Protein AF-A0A177A700-F1 (afdb_monomer)

Sequence (234 aa):
MRDLTHIRKQTFKAYAYSTPTPTTLPIWVSTPKPSNFRGVEEGLQHWKNRVPEGFSSPSKESYGNWLTGIEEAIASGQLIELDLQTARRQVEESKKRASRSRARLQFGGEHQAAHAHKLRAQKAERQAQKLAAKEARVARQALNQARNRLLRAGIKARKEERARKKMITRFHKKGSQFLRSSRSQFLTQKPPKLRATSRSGDANNFYNHGQLLPENFIETAKSKGYDHNYFFMH

Mean predicted aligned error: 21.71 Å

Organism: NCBI:txid655981

Secondary structure (DSSP, 8-state):
-----S---S--------------------PPPP-SHHHHHHHHHHHHT---TT--HHHHHHHHHHHHHHHHHHHHHHHHHHHHHHHHHHHHHHHHHHHHHHHHHHTTS---HHHHHHHHHHHHHHHHHHHHHHHHHHHHHHHHHHHHHHHHHHHHHHHHHHHHHHHHHHHHHHHHHHHHHHHHHHSSSPPPPPPP---------------PPPS-SSGGGSSS----------

Solvent-accessible surface area (backbone atoms only — not comparable to full-atom values): 14939 Å² total; per-residue (Å²): 142,84,82,90,80,75,93,79,89,81,80,86,76,83,73,81,72,76,74,77,73,83,77,75,70,76,79,77,75,74,74,74,80,61,89,47,72,67,50,46,50,55,50,48,55,57,50,66,77,55,67,65,85,86,52,52,72,70,55,49,50,54,49,50,55,50,52,53,52,50,53,53,52,48,54,53,51,54,49,52,53,52,50,54,52,50,52,52,50,52,52,53,49,49,53,52,51,52,52,50,50,54,51,56,73,46,72,79,53,82,81,50,64,67,59,57,52,50,54,53,50,56,52,50,52,55,48,52,54,52,51,53,51,51,52,53,49,51,54,51,50,51,50,52,52,50,52,50,50,52,53,53,51,54,52,50,55,52,52,52,51,51,50,52,51,53,51,51,53,50,51,51,55,53,52,52,50,50,54,52,54,53,53,56,62,60,74,74,56,80,81,77,86,84,79,88,76,91,76,90,80,82,84,92,85,82,94,81,80,82,77,75,75,78,90,72,79,73,74,77,67,74,85,72,84,74,81,92,79,89,89,87,87,137

Radius of gyration: 68.14 Å; Cα contacts (8 Å, |Δi|>4): 14; chains: 1; bounding box: 132×63×179 Å

pLDDT: mean 73.57, std 21.33, range [38.0, 98.19]

Structure (mmCIF, N/CA/C/O backbone):
data_AF-A0A177A700-F1
#
_entry.id   AF-A0A177A700-F1
#
loop_
_atom_site.group_PDB
_atom_site.id
_atom_site.type_symbol
_atom_site.label_atom_id
_atom_site.label_alt_id
_atom_site.label_comp_id
_atom_site.label_asym_id
_atom_site.label_entity_id
_atom_site.label_seq_id
_atom_site.pdbx_PDB_ins_code
_atom_site.Cartn_x
_atom_site.Cartn_y
_atom_site.Cartn_z
_atom_site.occupancy
_atom_site.B_iso_or_equiv
_atom_site.auth_seq_id
_atom_site.auth_comp_id
_atom_site.auth_asym_id
_atom_site.auth_atom_id
_atom_site.pdbx_PDB_model_num
ATOM 1 N N . MET A 1 1 ? -10.694 -47.991 95.989 1.00 50.75 1 MET A N 1
ATOM 2 C CA . MET A 1 1 ? -11.845 -48.314 95.121 1.00 50.75 1 MET A CA 1
ATOM 3 C C . MET A 1 1 ? -12.873 -49.098 95.922 1.00 50.75 1 MET A C 1
ATOM 5 O O . MET A 1 1 ? -12.677 -50.293 96.091 1.00 50.75 1 MET A O 1
ATOM 9 N N . ARG A 1 2 ? -13.897 -48.421 96.461 1.00 44.22 2 ARG A N 1
ATOM 10 C CA . ARG A 1 2 ? -15.196 -48.992 96.863 1.00 44.22 2 ARG A CA 1
ATOM 11 C C . ARG A 1 2 ? -16.267 -47.909 96.732 1.00 44.22 2 ARG A C 1
ATOM 13 O O . ARG A 1 2 ? -15.963 -46.727 96.865 1.00 44.22 2 ARG A O 1
ATOM 20 N N . ASP A 1 3 ? -17.454 -48.379 96.386 1.00 44.91 3 ASP A N 1
ATOM 21 C CA . ASP A 1 3 ? -18.485 -47.741 95.578 1.00 44.91 3 ASP A CA 1
ATOM 22 C C . ASP A 1 3 ? -19.241 -46.555 96.187 1.00 44.91 3 ASP A C 1
ATOM 24 O O . ASP A 1 3 ? -19.686 -46.566 97.332 1.00 44.91 3 ASP A O 1
ATOM 28 N N . LEU A 1 4 ? -19.486 -45.573 95.316 1.00 48.84 4 LEU A N 1
ATOM 29 C CA . LEU A 1 4 ? -20.382 -44.423 95.467 1.00 48.84 4 LEU A CA 1
ATOM 30 C C . LEU A 1 4 ? -21.857 -44.830 95.266 1.00 48.84 4 LEU A C 1
ATOM 32 O O . LEU A 1 4 ? -22.546 -44.298 94.397 1.00 48.84 4 LEU A O 1
ATOM 36 N N . THR A 1 5 ? -22.361 -45.797 96.035 1.00 53.06 5 THR A N 1
ATOM 37 C CA . THR A 1 5 ? -23.772 -46.246 95.949 1.00 53.06 5 THR A CA 1
ATOM 38 C C . THR A 1 5 ? -24.630 -45.827 97.140 1.00 53.06 5 THR A C 1
ATOM 40 O O . THR A 1 5 ? -25.741 -46.322 97.315 1.00 53.06 5 THR A O 1
ATOM 43 N N . HIS A 1 6 ? -24.172 -44.856 97.929 1.00 52.31 6 HIS A N 1
ATOM 44 C CA . HIS A 1 6 ? -25.029 -44.123 98.857 1.00 52.31 6 HIS A CA 1
ATOM 45 C C . HIS A 1 6 ? -25.418 -42.776 98.247 1.00 52.31 6 HIS A C 1
ATOM 47 O O . HIS A 1 6 ? -24.573 -42.066 97.715 1.00 52.31 6 HIS A O 1
ATOM 53 N N . ILE A 1 7 ? -26.697 -42.416 98.390 1.00 50.47 7 ILE A N 1
ATOM 54 C CA . ILE A 1 7 ? -27.354 -41.203 97.871 1.00 50.47 7 ILE A CA 1
ATOM 55 C C . ILE A 1 7 ? -27.892 -41.363 96.436 1.00 50.47 7 ILE A C 1
ATOM 57 O O . ILE A 1 7 ? -27.669 -40.554 95.540 1.00 50.47 7 ILE A O 1
ATOM 61 N N . ARG A 1 8 ? -28.722 -42.389 96.221 1.00 52.16 8 ARG A N 1
ATOM 62 C CA . ARG A 1 8 ? -29.790 -42.297 95.218 1.00 52.16 8 ARG A CA 1
ATOM 63 C C . ARG A 1 8 ? -31.126 -42.484 95.922 1.00 52.16 8 ARG A C 1
ATOM 65 O O . ARG A 1 8 ? -31.351 -43.519 96.538 1.00 52.16 8 ARG A O 1
ATOM 72 N N . LYS A 1 9 ? -32.004 -41.498 95.708 1.00 52.50 9 LYS A N 1
ATOM 73 C CA . LYS A 1 9 ? -33.435 -41.418 96.060 1.00 52.50 9 LYS A CA 1
ATOM 74 C C . LYS A 1 9 ? -33.758 -40.646 97.343 1.00 52.50 9 LYS A C 1
ATOM 76 O O . LYS A 1 9 ? -34.358 -41.182 98.265 1.00 52.50 9 LYS A O 1
ATOM 81 N N . GLN A 1 10 ? -33.497 -39.339 97.334 1.00 45.62 10 GLN A N 1
ATOM 82 C CA . GLN A 1 10 ? -34.321 -38.426 98.123 1.00 45.62 10 GLN A CA 1
ATOM 83 C C . GLN A 1 10 ? -34.604 -37.131 97.346 1.00 45.62 10 GLN A C 1
ATOM 85 O O . GLN A 1 10 ? -33.705 -36.384 96.982 1.00 45.62 10 GLN A O 1
ATOM 90 N N . THR A 1 11 ? -35.898 -36.953 97.061 1.00 50.16 11 THR A N 1
ATOM 91 C CA . THR A 1 11 ? -36.619 -35.710 96.738 1.00 50.16 11 THR A CA 1
ATOM 92 C C . THR A 1 11 ? -36.195 -34.902 95.507 1.00 50.16 11 THR A C 1
ATOM 94 O O . THR A 1 11 ? -35.571 -33.854 95.626 1.00 50.16 11 THR A O 1
ATOM 97 N N . PHE A 1 12 ? -36.712 -35.276 94.333 1.00 44.19 12 PHE A N 1
ATOM 98 C CA . PHE A 1 12 ? -37.087 -34.264 93.341 1.00 44.19 12 PHE A CA 1
ATOM 99 C C . PHE A 1 12 ? -38.475 -33.733 93.714 1.00 44.19 12 PHE A C 1
ATOM 101 O O . PHE A 1 12 ? -39.491 -34.366 93.433 1.00 44.19 12 PHE A O 1
ATOM 108 N N . LYS A 1 13 ? -38.517 -32.582 94.396 1.00 49.00 13 LYS A N 1
ATOM 109 C CA . LYS A 1 13 ? -39.725 -31.752 94.436 1.00 49.00 13 LYS A CA 1
ATOM 110 C C . LYS A 1 13 ? -39.963 -31.259 93.011 1.00 49.00 13 LYS A C 1
ATOM 112 O O . LYS A 1 13 ? -39.094 -30.606 92.439 1.00 49.00 13 LYS A O 1
ATOM 117 N N . ALA A 1 14 ? -41.111 -31.603 92.439 1.00 43.72 14 ALA A N 1
ATOM 118 C CA . ALA A 1 14 ? -41.556 -31.041 91.176 1.00 43.72 14 ALA A CA 1
ATOM 119 C C . ALA A 1 14 ? -41.792 -29.539 91.378 1.00 43.72 14 ALA A C 1
ATOM 121 O O . ALA A 1 14 ? -42.820 -29.127 91.910 1.00 43.72 14 ALA A O 1
ATOM 122 N N . TYR A 1 15 ? -40.820 -28.717 90.989 1.00 47.28 15 TYR A N 1
ATOM 123 C CA . TYR A 1 15 ? -41.099 -27.321 90.702 1.00 47.28 15 TYR A CA 1
ATOM 124 C C . TYR A 1 15 ? -41.907 -27.315 89.412 1.00 47.28 15 TYR A C 1
ATOM 126 O O . TYR A 1 15 ? -41.411 -27.699 88.353 1.00 47.28 15 TYR A O 1
ATOM 134 N N . ALA A 1 16 ? -43.180 -26.944 89.528 1.00 46.34 16 ALA A N 1
ATOM 135 C CA . ALA A 1 16 ? -43.986 -26.561 88.389 1.00 46.34 16 ALA A CA 1
ATOM 136 C C . ALA A 1 16 ? -43.274 -25.384 87.714 1.00 46.34 16 ALA A C 1
ATOM 138 O O . ALA A 1 16 ? -43.349 -24.246 88.176 1.00 46.34 16 ALA A O 1
ATOM 139 N N . TYR A 1 17 ? -42.518 -25.671 86.657 1.00 42.00 17 TYR A N 1
ATOM 140 C CA . TYR A 1 17 ? -42.094 -24.642 85.730 1.00 42.00 17 TYR A CA 1
ATOM 141 C C . TYR A 1 17 ? -43.367 -24.132 85.072 1.00 42.00 17 TYR A C 1
ATOM 143 O O . TYR A 1 17 ? -43.984 -24.841 84.276 1.00 42.00 17 TYR A O 1
ATOM 151 N N . SER A 1 18 ? -43.777 -22.919 85.436 1.00 42.75 18 SER A N 1
ATOM 152 C CA . SER A 1 18 ? -44.670 -22.128 84.604 1.00 42.75 18 SER A CA 1
ATOM 153 C C . SER A 1 18 ? -44.078 -22.147 83.201 1.00 42.75 18 SER A C 1
ATOM 155 O O . SER A 1 18 ? -42.986 -21.623 82.977 1.00 42.75 18 SER A O 1
ATOM 157 N N . THR A 1 19 ? -44.759 -22.826 82.283 1.00 52.19 19 THR A N 1
ATOM 158 C CA . THR A 1 19 ? -44.488 -22.769 80.850 1.00 52.19 19 THR A CA 1
ATOM 159 C C . THR A 1 19 ? -44.278 -21.306 80.475 1.00 52.19 19 THR A C 1
ATOM 161 O O . THR A 1 19 ? -45.209 -20.522 80.686 1.00 52.19 19 THR A O 1
ATOM 164 N N . PRO A 1 20 ? -43.100 -20.897 79.965 1.00 45.97 20 PRO A N 1
ATOM 165 C CA . PRO A 1 20 ? -42.990 -19.574 79.392 1.00 45.97 20 PRO A CA 1
ATOM 166 C C . PRO A 1 20 ? -43.979 -19.541 78.234 1.00 45.97 20 PRO A C 1
ATOM 168 O O . PRO A 1 20 ? -43.940 -20.382 77.332 1.00 45.97 20 PRO A O 1
ATOM 171 N N . THR A 1 21 ? -44.916 -18.605 78.313 1.00 52.97 21 THR A N 1
ATOM 172 C CA . THR A 1 21 ? -45.733 -18.170 77.189 1.00 52.97 21 THR A CA 1
ATOM 173 C C . THR A 1 21 ? -44.824 -18.098 75.963 1.00 52.97 21 THR A C 1
ATOM 175 O O . THR A 1 21 ? -43.738 -17.521 76.073 1.00 52.97 21 THR A O 1
ATOM 178 N N . PRO A 1 22 ? -45.187 -18.691 74.814 1.00 45.31 22 PRO A N 1
ATOM 179 C CA . PRO A 1 22 ? -44.396 -18.520 73.610 1.00 45.31 22 PRO A CA 1
ATOM 180 C C . PRO A 1 22 ? -44.393 -17.027 73.284 1.00 45.31 22 PRO A C 1
ATOM 182 O O . PRO A 1 22 ? -45.385 -16.478 72.810 1.00 45.31 22 PRO A O 1
ATOM 185 N N . THR A 1 23 ? -43.290 -16.349 73.602 1.00 43.84 23 THR A N 1
ATOM 186 C CA . THR A 1 23 ? -43.013 -15.005 73.112 1.00 43.84 23 THR A CA 1
ATOM 187 C C . THR A 1 23 ? -42.863 -15.152 71.611 1.00 43.84 23 THR A C 1
ATOM 189 O O . THR A 1 23 ? -41.802 -15.529 71.115 1.00 43.84 23 THR A O 1
ATOM 192 N N . THR A 1 24 ? -43.965 -14.931 70.899 1.00 43.38 24 THR A N 1
ATOM 193 C CA . THR A 1 24 ? -44.003 -14.778 69.452 1.00 43.38 24 THR A CA 1
ATOM 194 C C . THR A 1 24 ? -43.010 -13.682 69.100 1.00 43.38 24 THR A C 1
ATOM 196 O O . THR A 1 24 ? -43.304 -12.495 69.232 1.00 43.38 24 THR A O 1
ATOM 199 N N . LEU A 1 25 ? -41.797 -14.081 68.711 1.00 51.62 25 LEU A N 1
ATOM 200 C CA . LEU A 1 25 ? -40.852 -13.175 68.082 1.00 51.62 25 LEU A CA 1
ATOM 201 C C . LEU A 1 25 ? -41.588 -12.564 66.886 1.00 51.62 25 LEU A C 1
ATOM 203 O O . LEU A 1 25 ? -42.191 -13.323 66.117 1.00 51.62 25 LEU A O 1
ATOM 207 N N . PRO A 1 26 ? -41.606 -11.228 66.732 1.00 45.44 26 PRO A N 1
ATOM 208 C CA . PRO A 1 26 ? -42.211 -10.631 65.558 1.00 45.44 26 PRO A CA 1
ATOM 209 C C . PRO A 1 26 ? -41.547 -11.266 64.340 1.00 45.44 26 PRO A C 1
ATOM 211 O O . PRO A 1 26 ? -40.319 -11.305 64.241 1.00 45.44 26 PRO A O 1
ATOM 214 N N . ILE A 1 27 ? -42.375 -11.830 63.461 1.00 42.59 27 ILE A N 1
ATOM 215 C CA . ILE A 1 27 ? -41.956 -12.360 62.169 1.00 42.59 27 ILE A CA 1
ATOM 216 C C . ILE A 1 27 ? -41.153 -11.242 61.510 1.00 42.59 27 ILE A C 1
ATOM 218 O O . ILE A 1 27 ? -41.706 -10.198 61.164 1.00 42.59 27 ILE A O 1
ATOM 222 N N . TRP A 1 28 ? -39.837 -11.427 61.405 1.00 41.72 28 TRP A N 1
ATOM 223 C CA . TRP A 1 28 ? -38.985 -10.504 60.676 1.00 41.72 28 TRP A CA 1
ATOM 224 C C . TRP A 1 28 ? -39.431 -10.575 59.224 1.00 41.72 28 TRP A C 1
ATOM 226 O O . TRP A 1 28 ? -39.136 -11.535 58.511 1.00 41.72 28 TRP A O 1
ATOM 236 N N . VAL A 1 29 ? -40.211 -9.580 58.808 1.00 51.41 29 VAL A N 1
ATOM 237 C CA . VAL A 1 29 ? -40.557 -9.366 57.409 1.00 51.41 29 VAL A CA 1
ATOM 238 C C . VAL A 1 29 ? -39.226 -9.229 56.681 1.00 51.41 29 VAL A C 1
ATOM 240 O O . VAL A 1 29 ? -38.513 -8.247 56.873 1.00 51.41 29 VAL A O 1
ATOM 243 N N . SER A 1 30 ? -38.846 -10.253 55.914 1.00 52.66 30 SER A N 1
ATOM 244 C CA . SER A 1 30 ? -37.658 -10.188 55.069 1.00 52.66 30 SER A CA 1
ATOM 245 C C . SER A 1 30 ? -37.866 -9.036 54.105 1.00 52.66 30 SER A C 1
ATOM 247 O O . SER A 1 30 ? -38.746 -9.090 53.244 1.00 52.66 30 SER A O 1
ATOM 249 N N . THR A 1 31 ? -37.100 -7.964 54.283 1.00 58.62 31 THR A N 1
ATOM 250 C CA . THR A 1 31 ? -37.067 -6.881 53.314 1.00 58.62 31 THR A CA 1
ATOM 251 C C . THR A 1 31 ? -36.691 -7.483 51.960 1.00 58.62 31 THR A C 1
ATOM 253 O O . THR A 1 31 ? -35.753 -8.284 51.882 1.00 58.62 31 THR A O 1
ATOM 256 N N . PRO A 1 32 ? -37.441 -7.170 50.890 1.00 70.56 32 PRO A N 1
ATOM 257 C CA . PRO A 1 32 ? -37.135 -7.700 49.573 1.00 70.56 32 PRO A CA 1
ATOM 258 C C . PRO A 1 32 ? -35.715 -7.284 49.189 1.00 70.56 32 PRO A C 1
ATOM 260 O O . PRO A 1 32 ? -35.316 -6.137 49.401 1.00 70.56 32 PRO A O 1
ATOM 263 N N . LYS A 1 33 ? -34.944 -8.224 48.630 1.00 80.94 33 LYS A N 1
ATOM 264 C CA . LYS A 1 33 ? -33.598 -7.938 48.130 1.00 80.94 33 LYS A CA 1
ATOM 265 C C . LYS A 1 33 ? -33.696 -6.787 47.118 1.00 80.94 33 LYS A C 1
ATOM 267 O O . LYS A 1 33 ? -34.438 -6.930 46.142 1.00 80.94 33 LYS A O 1
ATOM 272 N N . PRO A 1 34 ? -32.973 -5.674 47.315 1.00 80.50 34 PRO A N 1
ATOM 273 C CA . PRO A 1 34 ? -33.016 -4.565 46.373 1.00 80.50 34 PRO A CA 1
ATOM 274 C C . PRO A 1 34 ? -32.521 -5.032 44.998 1.00 80.50 34 PRO A C 1
ATOM 276 O O . PRO A 1 34 ? -31.515 -5.737 44.892 1.00 80.50 34 PRO A O 1
ATOM 279 N N . SER A 1 35 ? -33.255 -4.671 43.944 1.00 82.00 35 SER A N 1
ATOM 280 C CA . SER A 1 35 ? -32.982 -5.084 42.560 1.00 82.00 35 SER A CA 1
ATOM 281 C C . SER A 1 35 ? -32.204 -4.042 41.751 1.00 82.00 35 SER A C 1
ATOM 283 O O . SER A 1 35 ? -31.782 -4.328 40.634 1.00 82.00 35 SER A O 1
ATOM 285 N N . ASN A 1 36 ? -32.016 -2.840 42.297 1.00 86.50 36 ASN A N 1
ATOM 286 C CA . ASN A 1 36 ? -31.295 -1.735 41.673 1.00 86.50 36 ASN A CA 1
ATOM 287 C C . ASN A 1 36 ? -30.501 -0.949 42.729 1.00 86.50 36 ASN A C 1
ATOM 289 O O . ASN A 1 36 ? -30.797 -1.037 43.922 1.00 86.50 36 ASN A O 1
ATOM 293 N N . PHE A 1 37 ? -29.506 -0.173 42.286 1.00 86.62 37 PHE A N 1
ATOM 294 C CA . PHE A 1 37 ? -28.642 0.611 43.178 1.00 86.62 37 PHE A CA 1
ATOM 295 C C . PHE A 1 37 ? -29.427 1.592 44.056 1.00 86.62 37 PHE A C 1
ATOM 297 O O . PHE A 1 37 ? -29.137 1.710 45.241 1.00 86.62 37 PHE A O 1
ATOM 304 N N . ARG A 1 38 ? -30.489 2.203 43.520 1.00 87.12 38 ARG A N 1
ATOM 305 C CA . ARG A 1 38 ? -31.354 3.128 44.262 1.00 87.12 38 ARG A CA 1
ATOM 306 C C . ARG A 1 38 ? -32.028 2.468 45.474 1.00 87.12 38 ARG A C 1
ATOM 308 O O . ARG A 1 38 ? -32.069 3.049 46.550 1.00 87.12 38 ARG A O 1
ATOM 315 N N . GLY A 1 39 ? -32.508 1.235 45.331 1.00 87.06 39 GLY A N 1
ATOM 316 C CA . GLY A 1 39 ? -33.094 0.475 46.436 1.00 87.06 39 GLY A CA 1
ATOM 317 C C . GLY A 1 39 ? -32.061 0.076 47.495 1.00 87.06 39 GLY A C 1
ATOM 318 O O . GLY A 1 39 ? -32.400 -0.036 48.672 1.00 87.06 39 GLY A O 1
ATOM 319 N N . VAL A 1 40 ? -30.796 -0.111 47.099 1.00 88.19 40 VAL A N 1
ATOM 320 C CA . VAL A 1 40 ? -29.691 -0.333 48.046 1.00 88.19 40 VAL A CA 1
ATOM 321 C C . VAL A 1 40 ? -29.389 0.954 48.819 1.00 88.19 40 VAL A C 1
ATOM 323 O O . VAL A 1 40 ? -29.256 0.897 50.038 1.00 88.19 40 VAL A O 1
ATOM 326 N N . GLU A 1 41 ? -29.339 2.106 48.147 1.00 89.38 41 GLU A N 1
ATOM 327 C CA . GLU A 1 41 ? -29.124 3.416 48.781 1.00 89.38 41 GLU A CA 1
ATOM 328 C C . GLU A 1 41 ? -30.238 3.765 49.771 1.00 89.38 41 GLU A C 1
ATOM 330 O O . GLU A 1 41 ? -29.957 4.150 50.902 1.00 89.38 41 GLU A O 1
ATOM 335 N N . GLU A 1 42 ? -31.501 3.583 49.386 1.00 87.94 42 GLU A N 1
ATOM 336 C CA . GLU A 1 42 ? -32.653 3.822 50.263 1.00 87.94 42 GLU A CA 1
ATOM 337 C C . GLU A 1 42 ? -32.601 2.916 51.508 1.00 87.94 42 GLU A C 1
ATOM 339 O O . GLU A 1 42 ? -32.810 3.378 52.634 1.00 87.94 42 GLU A O 1
ATOM 344 N N . GLY A 1 43 ? -32.229 1.642 51.332 1.00 87.88 43 GLY A N 1
ATOM 345 C CA . GLY A 1 43 ? -31.985 0.722 52.443 1.00 87.88 43 GLY A CA 1
ATOM 346 C C . GLY A 1 43 ? -30.828 1.172 53.338 1.00 87.88 43 GLY A C 1
ATOM 347 O O . GLY A 1 43 ? -30.943 1.138 54.564 1.00 87.88 43 GLY A O 1
ATOM 348 N N . LEU A 1 44 ? -29.733 1.643 52.745 1.00 88.81 44 LEU A N 1
ATOM 349 C CA . LEU A 1 44 ? -28.565 2.137 53.467 1.00 88.81 44 LEU A CA 1
ATOM 350 C C . LEU A 1 44 ? -28.891 3.383 54.299 1.00 88.81 44 LEU A C 1
ATOM 352 O O . LEU A 1 44 ? -28.498 3.460 55.461 1.00 88.81 44 LEU A O 1
ATOM 356 N N . GLN A 1 45 ? -29.674 4.317 53.754 1.00 87.75 45 GLN A N 1
ATOM 357 C CA . GLN A 1 45 ? -30.152 5.494 54.488 1.00 87.75 45 GLN A CA 1
ATOM 358 C C . GLN A 1 45 ? -31.062 5.107 55.662 1.00 87.75 45 GLN A C 1
ATOM 360 O O . GLN A 1 45 ? -30.935 5.657 56.757 1.00 87.75 45 GLN A O 1
ATOM 365 N N . HIS A 1 46 ? -31.933 4.110 55.478 1.00 86.31 46 HIS A N 1
ATOM 366 C CA . HIS A 1 46 ? -32.732 3.560 56.575 1.00 86.31 46 HIS A CA 1
ATOM 367 C C . HIS A 1 46 ? -31.848 2.988 57.703 1.00 86.31 46 HIS A C 1
ATOM 369 O O . HIS A 1 46 ? -32.120 3.228 58.880 1.00 86.31 46 HIS A O 1
ATOM 375 N N . TRP A 1 47 ? -30.767 2.276 57.367 1.00 83.44 47 TRP A N 1
ATOM 376 C CA . TRP A 1 47 ? -29.844 1.698 58.353 1.00 83.44 47 TRP A CA 1
ATOM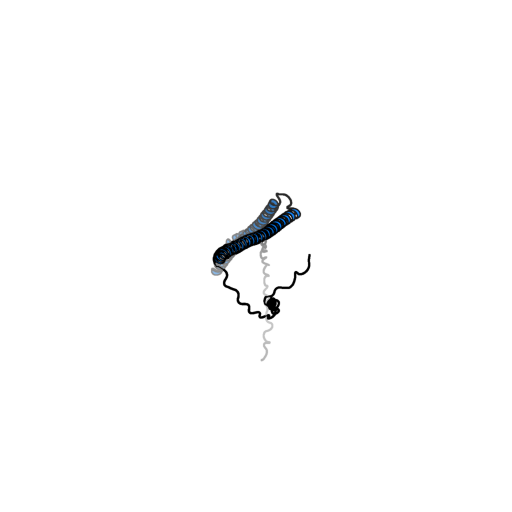 377 C C . TRP A 1 47 ? -28.913 2.725 59.013 1.00 83.44 47 TRP A C 1
ATOM 379 O O . TRP A 1 47 ? -28.592 2.575 60.194 1.00 83.44 47 TRP A O 1
ATOM 389 N N . LYS A 1 48 ? -28.541 3.804 58.315 1.00 84.88 48 LYS A N 1
ATOM 390 C CA . LYS A 1 48 ? -27.811 4.943 58.902 1.00 84.88 48 LYS A CA 1
ATOM 391 C C . LYS A 1 48 ? -28.562 5.569 60.075 1.00 84.88 48 LYS A C 1
ATOM 393 O O . LYS A 1 48 ? -27.966 5.846 61.109 1.00 84.88 48 LYS A O 1
ATOM 398 N N . ASN A 1 49 ? -29.877 5.721 59.939 1.00 82.56 49 ASN A N 1
ATOM 399 C CA . ASN A 1 49 ? -30.726 6.315 60.975 1.00 82.56 49 ASN A CA 1
ATOM 400 C C . ASN A 1 49 ? -31.008 5.365 62.152 1.00 82.56 49 ASN A C 1
ATOM 402 O O . ASN A 1 49 ? -31.558 5.786 63.166 1.00 82.56 49 ASN A O 1
ATOM 406 N N . ARG A 1 50 ? -30.639 4.083 62.033 1.00 80.94 50 ARG A N 1
ATOM 407 C CA . ARG A 1 50 ? -30.945 3.024 63.001 1.00 80.94 50 ARG A CA 1
ATOM 408 C C . ARG A 1 50 ? -29.671 2.441 63.612 1.00 80.94 50 ARG A C 1
ATOM 410 O O . ARG A 1 50 ? -29.487 1.226 63.627 1.00 80.94 50 ARG A O 1
ATOM 417 N N . VAL A 1 51 ? -28.787 3.307 64.115 1.00 74.44 51 VAL A N 1
ATOM 418 C CA . VAL A 1 51 ? -27.618 2.869 64.894 1.00 74.44 51 VAL A CA 1
ATOM 419 C C . VAL A 1 51 ? -28.117 2.179 66.169 1.00 74.44 51 VAL A C 1
ATOM 421 O O . VAL A 1 51 ? -28.841 2.809 66.943 1.00 74.44 51 VAL A O 1
ATOM 424 N N . PRO A 1 52 ? -27.767 0.907 66.427 1.00 76.38 52 PRO A N 1
ATOM 425 C CA . PRO A 1 52 ? -28.265 0.214 67.608 1.00 76.38 52 PRO A CA 1
ATOM 426 C C . PRO A 1 52 ? -27.744 0.866 68.893 1.00 76.38 52 PRO A C 1
ATOM 428 O O . PRO A 1 52 ? -26.537 0.971 69.123 1.00 76.38 52 PRO A O 1
ATOM 431 N N . GLU A 1 53 ? -28.668 1.298 69.749 1.00 74.81 53 GLU A N 1
ATOM 432 C CA . GLU A 1 53 ? -28.367 2.076 70.957 1.00 74.81 53 GLU A CA 1
ATOM 433 C C . GLU A 1 53 ? -27.483 1.295 71.950 1.00 74.81 53 GLU A C 1
ATOM 435 O O . GLU A 1 53 ? -26.613 1.870 72.603 1.00 74.81 53 GLU A O 1
ATOM 440 N N . GLY A 1 54 ? -27.618 -0.038 71.959 1.00 76.88 54 GLY A N 1
ATOM 441 C CA . GLY A 1 54 ? -26.841 -0.968 72.784 1.00 76.88 54 GLY A CA 1
ATOM 442 C C . GLY A 1 54 ? -25.438 -1.319 72.271 1.00 76.88 54 GLY A C 1
ATOM 443 O O . GLY A 1 54 ? -24.784 -2.176 72.862 1.00 76.88 54 GLY A O 1
ATOM 444 N N . PHE A 1 55 ? -24.956 -0.717 71.178 1.00 81.69 55 PHE A N 1
ATOM 445 C CA . PHE A 1 55 ? -23.595 -0.976 70.698 1.00 81.69 55 PHE A CA 1
ATOM 446 C C . PHE A 1 55 ? -22.543 -0.264 71.557 1.00 81.69 55 PHE A C 1
ATOM 448 O O . PHE A 1 55 ? -22.664 0.922 71.878 1.00 81.69 55 PHE A O 1
ATOM 455 N N . SER A 1 56 ? -21.463 -0.980 71.879 1.00 85.88 56 SER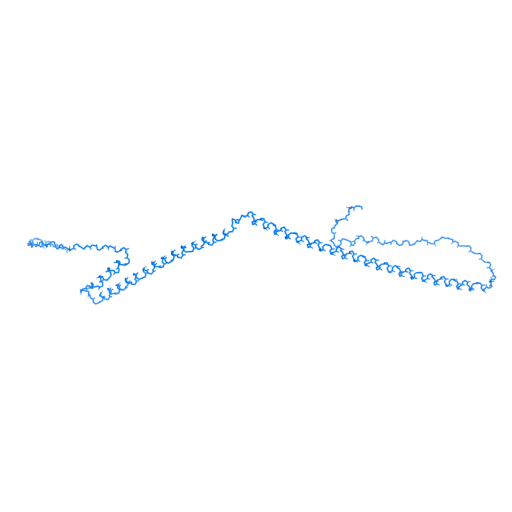 A N 1
ATOM 456 C CA . SER A 1 56 ? -20.264 -0.387 72.477 1.00 85.88 56 SER A CA 1
ATOM 457 C C . SER A 1 56 ? -19.588 0.588 71.503 1.00 85.88 56 SER A C 1
ATOM 459 O O . SER A 1 56 ? -19.782 0.494 70.291 1.00 85.88 56 SER A O 1
ATOM 461 N N . SER A 1 57 ? -18.771 1.518 72.013 1.00 84.81 57 SER A N 1
ATOM 462 C CA . SER A 1 57 ? -18.088 2.524 71.177 1.00 84.81 57 SER A CA 1
ATOM 463 C C . SER A 1 57 ? -17.294 1.919 70.004 1.00 84.81 57 SER A C 1
ATOM 465 O O . SER A 1 57 ? -17.499 2.371 68.879 1.00 84.81 57 SER A O 1
ATOM 467 N N . PRO A 1 58 ? -16.489 0.849 70.190 1.00 88.38 58 PRO A N 1
ATOM 468 C CA . PRO A 1 58 ? -15.778 0.214 69.073 1.00 88.38 58 PRO A CA 1
ATOM 469 C C . PRO A 1 58 ? -16.720 -0.438 68.050 1.00 88.38 58 PRO A C 1
ATOM 471 O O . PRO A 1 58 ? -16.442 -0.456 66.854 1.00 88.38 58 PRO A O 1
ATOM 474 N N . SER A 1 59 ? -17.870 -0.947 68.505 1.00 84.38 59 SER A N 1
ATOM 475 C CA . SER A 1 59 ? -18.881 -1.540 67.620 1.00 84.38 59 SER A CA 1
ATOM 476 C C . SER A 1 59 ? -19.609 -0.474 66.796 1.00 84.38 59 SER A C 1
ATOM 478 O O . SER A 1 59 ? -19.926 -0.713 65.634 1.00 84.38 59 SER A O 1
ATOM 480 N N . LYS A 1 60 ? -19.847 0.717 67.367 1.00 86.06 60 LYS A N 1
ATOM 481 C CA . LYS A 1 60 ? -20.410 1.873 66.645 1.00 86.06 60 LYS A CA 1
ATOM 482 C C . LYS A 1 60 ? -19.460 2.367 65.555 1.00 86.06 60 LYS A C 1
ATOM 484 O O . LYS A 1 60 ? -19.904 2.638 64.445 1.00 86.06 60 LYS A O 1
ATOM 489 N N . GLU A 1 61 ? -18.167 2.426 65.855 1.00 86.88 61 GLU A N 1
ATOM 490 C CA . GLU A 1 61 ? -17.132 2.804 64.889 1.00 86.88 61 GLU A CA 1
ATOM 491 C C . GLU A 1 61 ? -16.996 1.767 63.764 1.00 86.88 61 GLU A C 1
ATOM 493 O O . GLU A 1 61 ? -17.023 2.121 62.587 1.00 86.88 61 GLU A O 1
ATOM 498 N N . SER A 1 62 ? -16.958 0.473 64.104 1.00 88.25 62 SER A N 1
ATOM 499 C CA . SER A 1 62 ? -16.947 -0.610 63.113 1.00 88.25 62 SER A CA 1
ATOM 500 C C . SER A 1 62 ? -18.183 -0.583 62.206 1.00 88.25 62 SER A C 1
ATOM 502 O O . SER A 1 62 ? -18.058 -0.762 60.995 1.00 88.25 62 SER A O 1
ATOM 504 N N . TYR A 1 63 ? -19.361 -0.300 62.769 1.00 88.94 63 TYR A N 1
ATOM 505 C CA . TYR A 1 63 ? -20.598 -0.134 62.007 1.00 88.94 63 TYR A CA 1
ATOM 506 C C . TYR A 1 63 ? -20.550 1.084 61.074 1.00 88.94 63 TYR A C 1
ATOM 508 O O . TYR A 1 63 ? -20.936 0.974 59.913 1.00 88.94 63 TYR A O 1
ATOM 516 N N . GLY A 1 64 ? -20.029 2.220 61.547 1.00 88.06 64 GLY A N 1
ATOM 517 C CA . GLY A 1 64 ? -19.820 3.413 60.723 1.00 88.06 64 GLY A CA 1
ATOM 518 C C . GLY A 1 64 ? -18.881 3.146 59.546 1.00 88.06 64 GLY A C 1
ATOM 519 O O . GLY A 1 64 ? -19.229 3.444 58.408 1.00 88.06 64 GLY A O 1
ATOM 520 N N . ASN A 1 65 ? -17.745 2.491 59.794 1.00 91.69 65 ASN A N 1
ATOM 521 C CA . ASN A 1 65 ? -16.793 2.116 58.744 1.00 91.69 65 ASN A CA 1
ATOM 522 C C . ASN A 1 65 ? -17.412 1.156 57.720 1.00 91.69 65 ASN A C 1
ATOM 524 O O . ASN A 1 65 ? -17.168 1.285 56.521 1.00 91.69 65 ASN A O 1
ATOM 528 N N . TRP A 1 66 ? -18.241 0.213 58.175 1.00 92.31 66 TRP A N 1
ATOM 529 C CA . TRP A 1 66 ? -18.977 -0.679 57.283 1.00 92.31 66 TRP A CA 1
ATOM 530 C C . TRP A 1 66 ? -19.985 0.081 56.411 1.00 92.31 66 TRP A C 1
ATOM 532 O O . TRP A 1 66 ? -20.021 -0.151 55.204 1.00 92.31 66 TRP A O 1
ATOM 542 N N . LEU A 1 67 ? -20.754 1.017 56.981 1.00 90.69 67 LEU A N 1
ATOM 543 C CA . LEU A 1 67 ? -21.684 1.856 56.217 1.00 90.69 67 LEU A CA 1
ATOM 544 C C . LEU A 1 67 ? -20.954 2.657 55.132 1.00 90.69 67 LEU A C 1
ATOM 546 O O . LEU A 1 67 ? -21.358 2.597 53.972 1.00 90.69 67 LEU A O 1
ATOM 550 N N . THR A 1 68 ? -19.847 3.314 55.486 1.00 91.69 68 THR A N 1
ATOM 551 C CA . THR A 1 68 ? -19.009 4.055 54.532 1.00 91.69 68 THR A CA 1
ATOM 552 C C . THR A 1 68 ? -18.484 3.144 53.419 1.00 91.69 68 THR A C 1
ATOM 554 O O . THR A 1 68 ? -18.580 3.488 52.244 1.00 91.69 68 THR A O 1
ATOM 557 N N . GLY A 1 69 ? -18.007 1.941 53.758 1.00 93.00 69 GLY A N 1
ATOM 558 C CA . GLY A 1 69 ? -17.534 0.977 52.760 1.00 93.00 69 GLY A CA 1
ATOM 559 C C . GLY A 1 69 ? -18.631 0.515 51.792 1.00 93.00 69 GLY A C 1
ATOM 560 O O . GLY A 1 69 ? -18.365 0.282 50.613 1.00 93.00 69 GLY A O 1
ATOM 561 N N . ILE A 1 70 ? -19.882 0.419 52.253 1.00 92.25 70 ILE A N 1
ATOM 562 C CA . ILE A 1 70 ? -21.022 0.114 51.378 1.00 92.25 70 ILE A CA 1
ATOM 563 C C . ILE A 1 70 ? -21.355 1.300 50.460 1.00 92.25 70 ILE A C 1
ATOM 565 O O . ILE A 1 70 ? -21.667 1.074 49.292 1.00 92.25 70 ILE A O 1
ATOM 569 N N . GLU A 1 71 ? -21.248 2.546 50.928 1.00 92.06 71 GLU A N 1
ATOM 570 C CA . GLU A 1 71 ? -21.427 3.736 50.073 1.00 92.06 71 GLU A CA 1
ATOM 571 C C . GLU A 1 71 ? -20.416 3.764 48.926 1.00 92.06 71 GLU A C 1
ATOM 573 O O . GLU A 1 71 ? -20.792 3.951 47.767 1.00 92.06 71 GLU A O 1
ATOM 578 N N . GLU A 1 72 ? -19.145 3.504 49.230 1.00 94.56 72 GLU A N 1
ATOM 579 C CA . GLU A 1 72 ? -18.076 3.426 48.230 1.00 94.56 72 GLU A CA 1
ATOM 580 C C . GLU A 1 72 ? -18.308 2.277 47.231 1.00 94.56 72 GLU A C 1
ATOM 582 O O . GLU A 1 72 ? -18.124 2.436 46.017 1.00 94.56 72 GLU A O 1
ATOM 587 N N . ALA A 1 73 ? -18.772 1.120 47.713 1.00 93.69 73 ALA A N 1
ATOM 588 C CA . ALA A 1 73 ? -19.114 -0.020 46.864 1.00 93.69 73 ALA A CA 1
ATOM 589 C C . ALA A 1 73 ? -20.30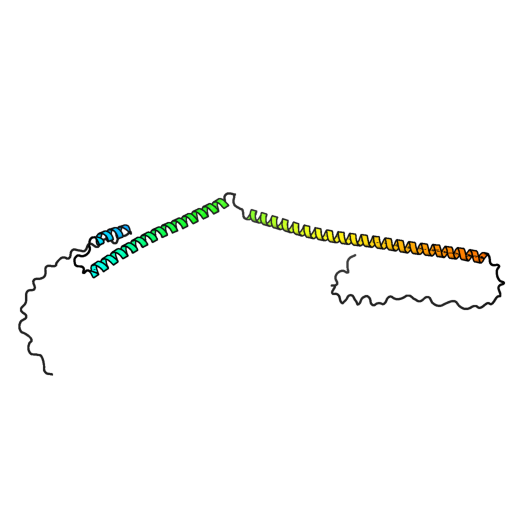0 0.276 45.924 1.00 93.69 73 ALA A C 1
ATOM 591 O O . ALA A 1 73 ? -20.304 -0.154 44.769 1.00 93.69 73 ALA A O 1
ATOM 592 N N . ILE A 1 74 ? -21.300 1.033 46.384 1.00 93.50 74 ILE A N 1
ATOM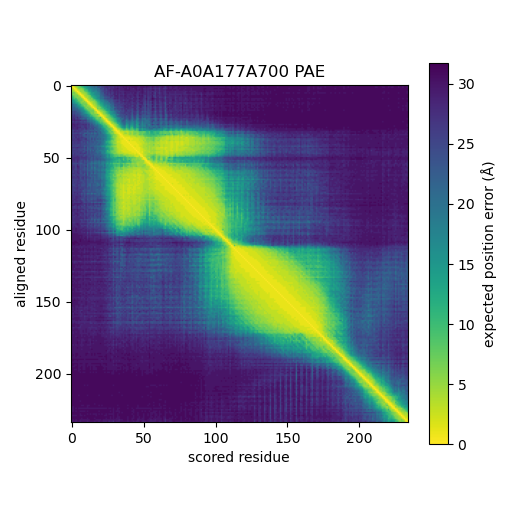 593 C CA . ILE A 1 74 ? -22.432 1.454 45.547 1.00 93.50 74 ILE A CA 1
ATOM 594 C C . ILE A 1 74 ? -21.970 2.460 44.493 1.00 93.50 74 ILE A C 1
ATOM 596 O O . ILE A 1 74 ? -22.272 2.279 43.312 1.00 93.50 74 ILE A O 1
ATOM 600 N N . ALA A 1 75 ? -21.204 3.477 44.894 1.00 92.75 75 ALA A N 1
ATOM 601 C CA . ALA A 1 75 ? -20.704 4.504 43.983 1.00 92.75 75 ALA A CA 1
ATOM 602 C C . ALA A 1 75 ? -19.819 3.900 42.879 1.00 92.75 75 ALA A C 1
ATOM 604 O O . ALA A 1 75 ? -19.968 4.223 41.698 1.00 92.75 75 ALA A O 1
ATOM 605 N N . SER A 1 76 ? -18.936 2.965 43.241 1.00 94.19 76 SER A N 1
ATOM 606 C CA . SER A 1 76 ? -18.120 2.231 42.265 1.00 94.19 76 SER A CA 1
ATOM 607 C C . SER A 1 76 ? -18.965 1.342 41.347 1.00 94.19 76 SER A C 1
ATOM 609 O O . SER A 1 76 ? -18.728 1.315 40.139 1.00 94.19 76 SER A O 1
ATOM 611 N N . GLY A 1 77 ? -19.993 0.671 41.875 1.00 94.31 77 GLY A N 1
ATOM 612 C CA . GLY A 1 77 ? -20.939 -0.107 41.074 1.00 94.31 77 GLY A CA 1
ATOM 613 C C . GLY A 1 77 ? -21.688 0.735 40.033 1.00 94.31 77 GLY A C 1
ATOM 614 O O . GLY A 1 77 ? -21.768 0.339 38.868 1.00 94.31 77 GLY A O 1
ATOM 615 N N . GLN A 1 78 ? -22.171 1.917 40.422 1.00 94.06 78 GLN A N 1
ATOM 616 C CA . GLN A 1 78 ? -22.826 2.867 39.516 1.00 94.06 78 GLN A CA 1
ATOM 617 C C . GLN A 1 78 ? -21.871 3.380 38.431 1.00 94.06 78 GLN A C 1
ATOM 619 O O . GLN A 1 78 ? -22.252 3.463 37.261 1.00 94.06 78 GLN A O 1
ATOM 624 N N . LEU A 1 79 ? -20.620 3.682 38.794 1.00 95.88 79 LEU A N 1
ATOM 625 C CA . LEU A 1 79 ? -19.595 4.095 37.835 1.00 95.88 79 LEU A CA 1
ATOM 626 C C . LEU A 1 79 ? -19.336 3.003 36.786 1.00 95.88 79 LEU A C 1
ATOM 628 O O . LEU A 1 79 ? -19.343 3.286 35.589 1.00 95.88 79 LEU A O 1
ATOM 632 N N . ILE A 1 80 ? -19.194 1.746 37.219 1.00 95.69 80 ILE A N 1
ATOM 633 C CA . ILE A 1 80 ? -19.011 0.601 36.313 1.00 95.69 80 ILE A CA 1
ATOM 634 C C . ILE A 1 80 ? -20.215 0.447 35.373 1.00 95.69 80 ILE A C 1
ATOM 636 O O . ILE A 1 80 ? -20.041 0.169 34.183 1.00 95.69 80 ILE A O 1
ATOM 640 N N . GLU A 1 81 ? -21.441 0.633 35.868 1.00 95.44 81 GLU A N 1
ATOM 641 C CA . GLU A 1 81 ? -22.639 0.562 35.028 1.00 95.44 81 GLU A CA 1
ATOM 642 C C . GLU A 1 81 ? -22.641 1.652 33.941 1.00 95.44 81 GLU A C 1
ATOM 644 O O . GLU A 1 81 ? -22.928 1.362 32.772 1.00 95.44 81 GLU A O 1
ATOM 649 N N . LEU A 1 82 ? -22.256 2.882 34.290 1.00 95.75 82 LEU A N 1
ATOM 650 C CA . LEU A 1 82 ? -22.125 3.991 33.340 1.00 95.75 82 LEU A CA 1
ATOM 651 C C . LEU A 1 82 ? -21.024 3.744 32.301 1.00 95.75 82 LEU A C 1
ATOM 653 O O . LEU A 1 82 ? -21.232 3.995 31.105 1.00 95.75 82 LEU A O 1
ATOM 657 N N . ASP A 1 83 ? -19.882 3.204 32.718 1.00 96.62 83 ASP A N 1
ATOM 658 C CA . ASP A 1 83 ? -18.789 2.843 31.813 1.00 96.62 83 ASP A CA 1
ATOM 659 C C . ASP A 1 83 ? -19.221 1.754 30.826 1.00 96.62 83 ASP A C 1
ATOM 661 O O . ASP A 1 83 ? -18.983 1.869 29.618 1.00 96.62 83 ASP A O 1
ATOM 665 N N . LEU A 1 84 ? -19.943 0.732 31.297 1.00 96.88 84 LEU A N 1
ATOM 666 C CA . LEU A 1 84 ? -20.495 -0.317 30.437 1.00 96.88 84 LEU A CA 1
ATOM 667 C C . LEU A 1 84 ? -21.487 0.243 29.412 1.00 96.88 84 LEU A C 1
ATOM 669 O O . LEU A 1 84 ? -21.458 -0.154 28.240 1.00 96.88 84 LEU A O 1
ATOM 673 N N . GLN A 1 85 ? -22.360 1.168 29.814 1.00 96.62 85 GLN A N 1
ATOM 674 C CA . GLN A 1 85 ? -23.288 1.829 28.891 1.00 96.62 85 GLN A CA 1
ATOM 675 C C . GLN A 1 85 ? -22.542 2.671 27.848 1.00 96.62 85 GLN A C 1
ATOM 677 O O . GLN A 1 85 ? -22.859 2.609 26.653 1.00 96.62 85 GLN A O 1
ATOM 682 N N . THR A 1 86 ? -21.514 3.403 28.273 1.00 96.88 86 THR A N 1
ATOM 683 C CA . THR A 1 86 ? -20.676 4.222 27.391 1.00 96.88 86 THR A CA 1
ATOM 684 C C . THR A 1 86 ? -19.928 3.356 26.381 1.00 96.88 86 THR A C 1
ATOM 686 O O . THR A 1 86 ? -19.978 3.633 25.178 1.00 96.88 86 THR A O 1
ATOM 689 N N . ALA A 1 87 ? -19.320 2.256 26.828 1.00 96.75 87 ALA A N 1
ATOM 690 C CA . ALA A 1 87 ? -18.641 1.298 25.961 1.00 96.75 87 ALA A CA 1
ATOM 691 C C . ALA A 1 87 ? -19.603 0.688 24.928 1.00 96.75 87 ALA A C 1
ATOM 693 O O . ALA A 1 87 ? -19.299 0.655 23.732 1.00 96.75 87 ALA A O 1
ATOM 694 N N . ARG A 1 88 ? -20.807 0.276 25.350 1.00 96.75 88 ARG A N 1
ATOM 695 C CA . ARG A 1 88 ? -21.848 -0.225 24.432 1.00 96.75 88 ARG A CA 1
ATOM 696 C C . ARG A 1 88 ? -22.225 0.818 23.382 1.00 96.75 88 ARG A C 1
ATOM 698 O O . ARG A 1 88 ? -22.315 0.488 22.198 1.00 96.75 88 ARG A O 1
ATOM 705 N N . ARG A 1 89 ? -22.398 2.081 23.785 1.00 96.56 89 ARG A N 1
ATOM 706 C CA . ARG A 1 89 ? -22.708 3.180 22.860 1.00 96.56 89 ARG A CA 1
ATOM 707 C C . ARG A 1 89 ? -21.591 3.395 21.843 1.00 96.56 89 ARG A C 1
ATOM 709 O O . ARG A 1 89 ? -21.878 3.498 20.653 1.00 96.56 89 ARG A O 1
ATOM 716 N N . GLN A 1 90 ? -20.335 3.405 22.286 1.00 95.62 90 GLN A N 1
ATOM 717 C CA . GLN A 1 90 ? -19.177 3.546 21.400 1.00 95.62 90 GLN A CA 1
ATOM 718 C C . GLN A 1 90 ? -19.090 2.404 20.385 1.00 95.62 90 GLN A C 1
ATOM 720 O O . GLN A 1 90 ? -18.864 2.650 19.198 1.00 95.62 90 GLN A O 1
ATOM 725 N N . VAL A 1 91 ? -19.324 1.164 20.819 1.00 96.25 91 VAL A N 1
ATOM 726 C CA . VAL A 1 91 ? -19.363 0.004 19.922 1.00 96.25 91 VAL A CA 1
ATOM 727 C C . VAL A 1 91 ? -20.459 0.177 18.870 1.00 96.25 91 VAL A C 1
ATOM 729 O O . VAL A 1 91 ? -20.187 0.030 17.678 1.00 96.25 91 VAL A O 1
ATOM 732 N N . GLU A 1 92 ? -21.673 0.556 19.259 1.00 95.81 92 GLU A N 1
ATOM 733 C CA . GLU A 1 92 ? -22.765 0.776 18.303 1.00 95.81 92 GLU A CA 1
ATOM 734 C C . GLU A 1 92 ? -22.499 1.947 17.348 1.00 95.81 92 GLU A C 1
ATOM 736 O O . GLU A 1 92 ? -22.754 1.853 16.143 1.00 95.81 92 GLU A O 1
ATOM 741 N N . GLU A 1 93 ? -21.922 3.041 17.838 1.00 94.38 93 GLU A N 1
ATOM 742 C CA . GLU A 1 93 ? -21.483 4.141 16.982 1.00 94.38 93 GLU A CA 1
ATOM 743 C C . GLU A 1 93 ? -20.389 3.715 16.004 1.00 94.38 93 GLU A C 1
ATOM 745 O O . GLU A 1 93 ? -20.441 4.096 14.833 1.00 94.38 93 GLU A O 1
ATOM 750 N N . SER A 1 94 ? -19.427 2.903 16.442 1.00 91.00 94 SER A N 1
ATOM 751 C CA . SER A 1 94 ? -18.355 2.386 15.587 1.00 91.00 94 SER A CA 1
ATOM 752 C C . SER A 1 94 ? -18.913 1.526 14.451 1.00 91.00 94 SER A C 1
ATOM 754 O O . SER A 1 94 ? -18.559 1.739 13.288 1.00 91.00 94 SER A O 1
ATOM 756 N N . LYS A 1 95 ? -19.877 0.643 14.750 1.00 92.69 95 LYS A N 1
ATOM 757 C CA . LYS A 1 95 ? -20.586 -0.171 13.753 1.00 92.69 95 LYS A CA 1
ATOM 758 C C . LYS A 1 95 ? -21.332 0.715 12.759 1.00 92.69 95 LYS A C 1
ATOM 760 O O . LYS A 1 95 ? -21.202 0.530 11.548 1.00 92.69 95 LYS A O 1
ATOM 765 N N . LYS A 1 96 ? -22.056 1.730 13.248 1.00 91.44 96 LYS A N 1
ATOM 766 C CA . LYS A 1 96 ? -22.772 2.697 12.397 1.00 91.44 96 LYS A CA 1
ATOM 767 C C . LYS A 1 96 ? -21.816 3.491 11.503 1.00 91.44 96 LYS A C 1
ATOM 769 O O . LYS A 1 96 ? -22.089 3.644 10.312 1.00 91.44 96 LYS A O 1
ATOM 774 N N . ARG A 1 97 ? -20.686 3.972 12.035 1.00 86.88 97 ARG A N 1
ATOM 775 C CA . ARG A 1 97 ? -19.649 4.685 11.263 1.00 86.88 97 ARG A CA 1
ATOM 776 C C . ARG A 1 97 ? -19.029 3.779 10.198 1.00 86.88 97 ARG A C 1
ATOM 778 O O . ARG A 1 97 ? -18.926 4.200 9.047 1.00 86.88 97 ARG A O 1
ATOM 785 N N . ALA A 1 98 ? -18.687 2.538 10.542 1.00 86.56 98 ALA A N 1
ATOM 786 C CA . ALA A 1 98 ? -18.154 1.557 9.598 1.00 86.56 98 ALA A CA 1
ATOM 787 C C . ALA A 1 98 ? -19.153 1.250 8.470 1.00 86.56 98 ALA A C 1
ATOM 789 O O . ALA A 1 98 ? -18.782 1.270 7.295 1.00 86.56 98 ALA A O 1
ATOM 790 N N . SER A 1 99 ? -20.430 1.048 8.807 1.00 81.44 99 SER A N 1
ATOM 791 C CA . SER A 1 99 ? -21.498 0.834 7.824 1.00 81.44 99 SER A CA 1
ATOM 792 C C . SER A 1 99 ? -21.667 2.032 6.888 1.00 81.44 99 SER A C 1
ATOM 794 O O . SER A 1 99 ? -21.732 1.856 5.674 1.00 81.44 99 SER A O 1
ATOM 796 N N . ARG A 1 100 ? -21.694 3.260 7.424 1.00 80.44 100 ARG A N 1
ATOM 797 C CA . ARG A 1 100 ? -21.794 4.490 6.619 1.00 80.44 100 ARG A CA 1
ATOM 798 C C . ARG A 1 100 ? -20.578 4.683 5.714 1.00 80.44 100 ARG A C 1
ATOM 800 O O . ARG A 1 100 ? -20.742 5.081 4.568 1.00 80.44 100 ARG A O 1
ATOM 807 N N . SER A 1 101 ? -19.373 4.390 6.201 1.00 76.06 101 SER A N 1
ATOM 808 C CA . SER A 1 101 ? -18.144 4.457 5.401 1.00 76.06 101 SER A CA 1
ATOM 809 C C . SER A 1 101 ? -18.191 3.483 4.219 1.00 76.06 101 SER A C 1
ATOM 811 O O . SER A 1 101 ? -17.976 3.887 3.077 1.00 76.06 101 SER A O 1
ATOM 813 N N . ARG A 1 102 ? -18.587 2.226 4.466 1.00 70.50 102 ARG A N 1
ATOM 814 C CA . ARG A 1 102 ? -18.783 1.219 3.409 1.00 70.50 102 ARG A CA 1
ATOM 815 C C . ARG A 1 102 ? -19.847 1.642 2.393 1.00 70.50 102 ARG A C 1
ATOM 817 O O . ARG A 1 102 ? -19.600 1.537 1.199 1.00 70.50 102 ARG A O 1
ATOM 824 N N . ALA A 1 103 ? -20.974 2.188 2.852 1.00 66.88 103 ALA A N 1
ATOM 825 C CA . ALA A 1 103 ? -22.020 2.706 1.9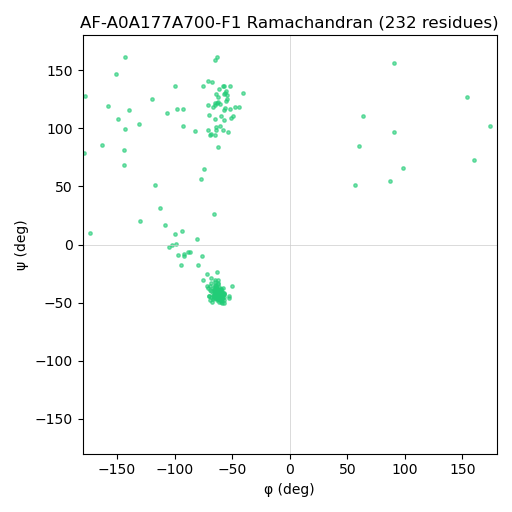69 1.00 66.88 103 ALA A CA 1
ATOM 826 C C . ALA A 1 103 ? -21.533 3.892 1.114 1.00 66.88 103 ALA A C 1
ATOM 828 O O . ALA A 1 103 ? -21.870 3.981 -0.062 1.00 66.88 103 ALA A O 1
ATOM 829 N N . ARG A 1 104 ? -20.691 4.784 1.662 1.00 64.12 104 ARG A N 1
ATOM 830 C CA . ARG A 1 104 ? -20.088 5.895 0.900 1.00 64.12 104 ARG A CA 1
ATOM 831 C C . ARG A 1 104 ? -19.070 5.417 -0.135 1.00 64.12 104 ARG A C 1
ATOM 833 O O . ARG A 1 104 ? -19.034 5.982 -1.218 1.00 64.12 104 ARG A O 1
ATOM 840 N N . LEU A 1 105 ? -18.295 4.368 0.155 1.00 60.78 105 LEU A N 1
ATOM 841 C CA . LEU A 1 105 ? -17.419 3.731 -0.842 1.00 60.78 105 LEU A CA 1
ATOM 842 C C . LEU A 1 105 ? -18.210 3.108 -2.006 1.00 60.78 105 LEU A C 1
ATOM 844 O O . LEU A 1 105 ? -17.666 2.956 -3.093 1.00 60.78 105 LEU A O 1
ATOM 848 N N . GLN A 1 106 ? -19.482 2.768 -1.788 1.00 58.88 106 GLN A N 1
ATOM 849 C CA . GLN A 1 106 ? -20.386 2.232 -2.811 1.00 58.88 106 GLN A CA 1
ATOM 850 C C . GLN A 1 106 ? -21.216 3.309 -3.534 1.00 58.88 106 GLN A C 1
ATOM 852 O O . GLN A 1 106 ? -21.848 3.002 -4.546 1.00 58.88 106 GLN A O 1
ATOM 857 N N . PHE A 1 107 ? -21.212 4.567 -3.069 1.00 49.53 107 PHE A N 1
ATOM 858 C CA . PHE A 1 107 ? -21.883 5.704 -3.721 1.00 49.53 107 PHE A CA 1
ATOM 859 C C . PHE A 1 107 ? -21.088 6.149 -4.970 1.00 49.53 107 PHE A C 1
ATOM 861 O O . PHE A 1 107 ? -20.494 7.220 -5.028 1.00 49.53 107 PHE A O 1
ATOM 868 N N . GLY A 1 108 ? -21.022 5.260 -5.960 1.00 59.78 108 GLY A N 1
ATOM 869 C CA . GLY A 1 108 ? -20.319 5.430 -7.236 1.00 59.78 108 GLY A CA 1
ATOM 870 C C . GLY A 1 108 ? -20.556 4.282 -8.229 1.00 59.78 108 GLY A C 1
ATOM 871 O O . GLY A 1 108 ? -19.883 4.217 -9.254 1.00 59.78 108 GLY A O 1
ATOM 872 N N . GLY A 1 109 ? -21.508 3.387 -7.930 1.00 61.03 109 GLY A N 1
ATOM 873 C CA . GLY A 1 109 ? -21.739 2.135 -8.651 1.00 61.03 109 GLY A CA 1
ATOM 874 C C . GLY A 1 109 ? -20.942 0.979 -8.050 1.00 61.03 109 GLY A C 1
ATOM 875 O O . GLY A 1 109 ? -19.926 1.186 -7.383 1.00 61.03 109 GLY A O 1
ATOM 876 N N . GLU A 1 110 ? -21.397 -0.256 -8.273 1.00 63.66 110 GLU A N 1
ATOM 877 C CA . GLU A 1 110 ? -20.588 -1.435 -7.973 1.00 63.66 110 GLU A CA 1
ATOM 878 C C . GLU A 1 110 ? -19.228 -1.256 -8.653 1.00 63.66 110 GLU A C 1
ATOM 880 O O . GLU A 1 110 ? -19.138 -1.185 -9.880 1.00 63.66 110 GLU A O 1
ATOM 885 N N . HIS A 1 111 ? -18.147 -1.175 -7.874 1.00 61.44 111 HIS A N 1
ATOM 886 C CA . HIS A 1 111 ? -16.817 -1.426 -8.409 1.00 61.44 111 HIS A CA 1
ATOM 887 C C . HIS A 1 111 ? -16.798 -2.878 -8.878 1.00 61.44 111 HIS A C 1
ATOM 889 O O . HIS A 1 111 ? -16.407 -3.785 -8.145 1.00 61.44 111 HIS A O 1
ATOM 895 N N . GLN A 1 112 ? -17.273 -3.101 -10.101 1.00 71.44 112 GLN A N 1
ATOM 896 C CA . GLN A 1 112 ? -17.289 -4.401 -10.730 1.00 71.44 112 GLN A CA 1
ATOM 897 C C . GLN A 1 112 ? -15.836 -4.865 -10.739 1.00 71.44 112 GLN A C 1
ATOM 899 O O . GLN A 1 112 ? -14.982 -4.224 -11.359 1.00 71.44 112 GLN A O 1
ATOM 904 N N . ALA A 1 113 ? -15.528 -5.943 -10.018 1.00 74.06 113 ALA A N 1
ATOM 905 C CA . ALA A 1 113 ? -14.162 -6.454 -9.908 1.00 74.06 113 ALA A CA 1
ATOM 906 C C . ALA A 1 113 ? -13.526 -6.616 -11.302 1.00 74.06 113 ALA A C 1
ATOM 908 O O . ALA A 1 113 ? -12.362 -6.277 -11.514 1.00 74.06 113 ALA A O 1
ATOM 909 N N . ALA A 1 114 ? -14.340 -7.004 -12.289 1.00 78.75 114 ALA A N 1
ATOM 910 C CA . ALA A 1 114 ? -13.986 -7.057 -13.702 1.00 78.75 114 ALA A CA 1
ATOM 911 C C . ALA A 1 114 ? -13.402 -5.739 -14.252 1.00 78.75 114 ALA A C 1
ATOM 913 O O . ALA A 1 114 ? -12.393 -5.765 -14.955 1.00 78.75 114 ALA A O 1
ATOM 914 N N . HIS A 1 115 ? -13.981 -4.581 -13.925 1.00 82.62 115 HIS A N 1
ATOM 915 C CA . HIS A 1 115 ? -13.468 -3.277 -14.354 1.00 82.62 115 HIS A CA 1
ATOM 916 C C . HIS A 1 115 ? -12.102 -2.966 -13.721 1.00 82.62 115 HIS A C 1
ATOM 918 O O . HIS A 1 115 ? -11.179 -2.529 -14.410 1.00 82.62 115 HIS A O 1
ATOM 924 N N . ALA A 1 116 ? -11.922 -3.276 -12.434 1.00 83.25 116 ALA A N 1
ATOM 925 C CA . ALA A 1 116 ? -10.631 -3.121 -11.764 1.00 83.25 116 ALA A CA 1
ATOM 926 C C . ALA A 1 116 ? -9.551 -4.038 -12.372 1.00 83.25 116 ALA A C 1
ATOM 928 O O . ALA A 1 116 ? -8.413 -3.605 -12.580 1.00 83.25 116 ALA A O 1
ATOM 929 N N . HIS A 1 117 ? -9.903 -5.280 -12.716 1.00 85.44 117 HIS A N 1
ATOM 930 C CA . HIS A 1 117 ? -9.005 -6.198 -13.421 1.00 85.44 117 HIS A CA 1
ATOM 931 C C . HIS A 1 117 ? -8.630 -5.682 -14.816 1.00 85.44 117 HIS A C 1
ATOM 933 O O . HIS A 1 117 ? -7.447 -5.701 -15.161 1.00 85.44 117 HIS A O 1
ATOM 939 N N . LYS A 1 118 ? -9.587 -5.133 -15.579 1.00 89.25 118 LYS A N 1
ATOM 940 C CA . LYS A 1 118 ? -9.319 -4.498 -16.883 1.00 89.25 118 LYS A CA 1
ATOM 941 C C . LYS A 1 118 ? -8.324 -3.342 -16.761 1.00 89.25 118 LYS A C 1
ATOM 943 O O . LYS A 1 118 ? -7.357 -3.291 -17.517 1.00 89.25 118 LYS A O 1
ATOM 948 N N . LEU A 1 119 ? -8.499 -2.455 -15.780 1.00 90.81 119 LEU A N 1
ATOM 949 C CA . LEU A 1 119 ? -7.571 -1.340 -15.555 1.00 90.81 119 LEU A CA 1
ATOM 950 C C . LEU A 1 119 ? -6.158 -1.815 -15.182 1.00 90.81 119 LEU A C 1
ATOM 952 O O . LEU A 1 119 ? -5.167 -1.238 -15.637 1.00 90.81 119 LEU A O 1
ATOM 956 N N . ARG A 1 120 ? -6.044 -2.884 -14.382 1.00 92.31 120 ARG A N 1
ATOM 957 C CA . ARG A 1 120 ? -4.745 -3.494 -14.048 1.00 92.31 120 ARG A CA 1
ATOM 958 C C . ARG A 1 120 ? -4.068 -4.084 -15.284 1.00 92.31 120 ARG A C 1
ATOM 960 O O . ARG A 1 120 ? -2.886 -3.819 -15.493 1.00 92.31 120 ARG A O 1
ATOM 967 N N . ALA A 1 121 ? -4.817 -4.810 -16.112 1.00 94.75 121 ALA A N 1
ATOM 968 C CA . ALA A 1 121 ? -4.312 -5.382 -17.357 1.00 94.75 121 ALA A CA 1
ATOM 969 C C . ALA A 1 121 ? -3.819 -4.289 -18.320 1.00 94.75 121 ALA A C 1
ATOM 971 O O . ALA A 1 121 ? -2.678 -4.344 -18.769 1.00 94.75 121 ALA A O 1
ATOM 972 N N . GLN A 1 122 ? -4.609 -3.231 -18.535 1.00 95.81 122 GLN A N 1
ATOM 973 C CA . GLN A 1 122 ? -4.212 -2.095 -19.379 1.00 95.81 122 GLN A CA 1
ATOM 974 C C . GLN A 1 122 ? -2.945 -1.395 -18.870 1.00 95.81 122 GLN A C 1
ATOM 976 O O . GLN A 1 122 ? -2.095 -0.964 -19.653 1.00 95.81 122 GLN A O 1
ATOM 981 N N . LYS A 1 123 ? -2.793 -1.265 -17.546 1.00 97.31 123 LYS A N 1
ATOM 982 C CA . LYS A 1 123 ? -1.586 -0.682 -16.950 1.00 97.31 123 LYS A CA 1
ATOM 983 C C . LYS A 1 123 ? -0.361 -1.565 -17.195 1.00 97.31 123 LYS A C 1
ATOM 985 O O . LYS A 1 123 ? 0.689 -1.026 -17.545 1.00 97.31 123 LYS A O 1
ATOM 990 N N . ALA A 1 124 ? -0.503 -2.880 -17.033 1.00 96.75 124 ALA A N 1
ATOM 991 C CA . ALA A 1 124 ? 0.566 -3.842 -17.282 1.00 96.75 124 ALA A CA 1
ATOM 992 C C . ALA A 1 124 ? 0.976 -3.853 -18.763 1.00 96.75 124 ALA A C 1
ATOM 994 O O . ALA A 1 124 ? 2.161 -3.738 -19.072 1.00 96.75 124 ALA A O 1
ATOM 995 N N . GLU A 1 125 ? 0.006 -3.869 -19.677 1.00 97.25 125 GLU A N 1
ATOM 996 C CA . GLU A 1 125 ? 0.259 -3.818 -21.119 1.00 97.25 125 GLU A CA 1
ATOM 997 C C . GLU A 1 125 ? 1.013 -2.540 -21.509 1.00 97.25 125 GLU A C 1
ATOM 999 O O . GLU A 1 125 ? 2.050 -2.588 -22.173 1.00 97.25 125 GLU A O 1
ATOM 1004 N N . ARG A 1 126 ? 0.571 -1.379 -21.010 1.00 97.38 126 ARG A N 1
ATOM 1005 C CA . ARG A 1 126 ? 1.248 -0.100 -21.263 1.00 97.38 126 ARG A CA 1
ATOM 1006 C C . ARG A 1 126 ? 2.676 -0.075 -20.709 1.00 97.38 126 ARG A C 1
ATOM 1008 O O . ARG A 1 126 ? 3.547 0.583 -21.279 1.00 97.38 126 ARG A O 1
ATOM 1015 N N . GLN A 1 127 ? 2.932 -0.742 -19.586 1.00 97.12 127 GLN A N 1
ATOM 1016 C CA . GLN A 1 127 ? 4.284 -0.870 -19.039 1.00 97.12 127 GLN A CA 1
ATOM 1017 C C . GLN A 1 127 ? 5.156 -1.778 -19.910 1.00 97.12 127 GLN A C 1
ATOM 1019 O O . GLN A 1 127 ? 6.275 -1.382 -20.234 1.00 97.12 127 GLN A O 1
ATOM 1024 N N . ALA A 1 128 ? 4.629 -2.920 -20.353 1.00 96.25 128 ALA A N 1
ATOM 1025 C CA . ALA A 1 128 ? 5.322 -3.822 -21.268 1.00 96.25 128 ALA A CA 1
ATOM 1026 C C . ALA A 1 128 ? 5.687 -3.113 -22.584 1.00 96.25 128 ALA A C 1
ATOM 1028 O O . ALA A 1 128 ? 6.845 -3.138 -22.999 1.00 96.25 128 ALA A O 1
ATOM 1029 N N . GLN A 1 129 ? 4.749 -2.363 -23.172 1.00 97.31 129 GLN A N 1
ATOM 1030 C CA . GLN A 1 129 ? 5.002 -1.558 -24.372 1.00 97.31 129 GLN A CA 1
ATOM 1031 C C . GLN A 1 129 ? 6.114 -0.519 -24.154 1.00 97.31 129 GLN A C 1
ATOM 1033 O O . GLN A 1 129 ? 6.969 -0.327 -25.018 1.00 97.31 129 GLN A O 1
ATOM 1038 N N . LYS A 1 130 ? 6.149 0.141 -22.988 1.00 97.94 130 LYS A N 1
ATOM 1039 C CA . LYS A 1 130 ? 7.216 1.100 -22.655 1.00 97.94 130 LYS A CA 1
ATOM 1040 C C . LYS A 1 130 ? 8.585 0.436 -22.531 1.00 97.94 130 LYS A C 1
ATOM 1042 O O . LYS A 1 130 ? 9.573 1.054 -22.926 1.00 97.94 130 LYS A O 1
ATOM 1047 N N . LEU A 1 131 ? 8.660 -0.767 -21.965 1.00 96.94 131 LEU A N 1
ATOM 1048 C CA . LEU A 1 131 ? 9.915 -1.514 -21.859 1.00 96.94 131 LEU A CA 1
ATOM 1049 C C . LEU A 1 131 ? 10.402 -1.946 -23.244 1.00 96.94 131 LEU A C 1
ATOM 1051 O O . LEU A 1 131 ? 11.512 -1.580 -23.627 1.00 96.94 131 LEU A O 1
ATOM 1055 N N . ALA A 1 132 ? 9.526 -2.554 -24.045 1.00 96.75 132 ALA A N 1
ATOM 1056 C CA . ALA A 1 132 ? 9.839 -2.946 -25.418 1.00 96.75 132 ALA A CA 1
ATOM 1057 C C . ALA A 1 132 ? 10.294 -1.748 -26.277 1.00 96.75 132 ALA A C 1
ATOM 1059 O O . ALA A 1 132 ? 11.282 -1.825 -27.007 1.00 96.75 132 ALA A O 1
ATOM 1060 N N . ALA A 1 133 ? 9.632 -0.592 -26.154 1.00 97.62 133 ALA A N 1
ATOM 1061 C CA . ALA A 1 133 ? 10.024 0.620 -26.875 1.00 97.62 133 ALA A CA 1
ATOM 1062 C C . ALA A 1 133 ? 11.406 1.150 -26.450 1.00 97.62 133 ALA A C 1
ATOM 1064 O O . ALA A 1 133 ? 12.157 1.666 -27.285 1.00 97.62 133 ALA A O 1
ATOM 1065 N N . LYS A 1 134 ? 11.763 1.030 -25.163 1.00 97.94 134 LYS A N 1
ATOM 1066 C CA . LYS A 1 134 ? 13.097 1.402 -24.668 1.00 97.94 134 LYS A CA 1
ATOM 1067 C C . LYS A 1 134 ? 14.168 0.474 -25.229 1.00 97.94 134 LYS A C 1
ATOM 1069 O O . LYS A 1 134 ? 15.170 0.970 -25.742 1.00 97.94 134 LYS A O 1
ATOM 1074 N N . GLU A 1 135 ? 13.938 -0.832 -25.187 1.00 96.50 135 GLU A N 1
ATOM 1075 C CA . GLU A 1 135 ? 14.860 -1.834 -25.732 1.00 96.50 135 GLU A CA 1
ATOM 1076 C C . GLU A 1 135 ? 15.078 -1.624 -27.235 1.00 96.50 135 GLU A C 1
ATOM 1078 O O . GLU A 1 135 ? 16.217 -1.491 -27.691 1.00 96.50 135 GLU A O 1
ATOM 1083 N N . ALA A 1 136 ? 13.995 -1.446 -27.998 1.00 97.38 136 ALA A N 1
ATOM 1084 C CA . ALA A 1 136 ? 14.065 -1.160 -29.429 1.00 97.38 136 ALA A CA 1
ATOM 1085 C C . ALA A 1 136 ? 14.834 0.139 -29.732 1.00 97.38 136 ALA A C 1
ATOM 1087 O O . ALA A 1 136 ? 15.599 0.210 -30.701 1.00 97.38 136 ALA A O 1
ATOM 1088 N N . ARG A 1 137 ? 14.669 1.180 -28.905 1.00 97.94 137 ARG A N 1
ATOM 1089 C CA . ARG A 1 137 ? 15.419 2.437 -29.046 1.00 97.94 137 ARG A CA 1
ATOM 1090 C C . ARG A 1 137 ? 16.915 2.224 -28.826 1.00 97.94 137 ARG A C 1
ATOM 1092 O O . ARG A 1 137 ? 17.704 2.731 -29.624 1.00 97.94 137 ARG A O 1
ATOM 1099 N N . VAL A 1 138 ? 17.299 1.495 -27.780 1.00 97.94 138 VAL A N 1
ATOM 1100 C CA . VAL A 1 138 ? 18.710 1.201 -27.480 1.00 97.94 138 VAL A CA 1
ATOM 1101 C C . VAL A 1 138 ? 19.337 0.393 -28.617 1.00 97.94 138 VAL A C 1
ATOM 1103 O O . VAL A 1 138 ? 20.393 0.777 -29.121 1.00 97.94 138 VAL A O 1
ATOM 1106 N N . ALA A 1 139 ? 18.652 -0.644 -29.106 1.00 97.25 139 ALA A N 1
ATOM 1107 C CA . ALA A 1 139 ? 19.124 -1.452 -30.231 1.00 97.25 139 ALA A CA 1
ATOM 1108 C C . ALA A 1 139 ? 19.349 -0.606 -31.499 1.00 97.25 139 ALA A C 1
ATOM 1110 O O . ALA A 1 139 ? 20.405 -0.681 -32.133 1.00 97.25 139 ALA A O 1
ATOM 1111 N N . ARG A 1 140 ? 18.399 0.278 -31.838 1.00 97.81 140 ARG A N 1
ATOM 1112 C CA . ARG A 1 140 ? 18.536 1.205 -32.977 1.00 97.81 140 ARG A CA 1
ATOM 1113 C C . ARG A 1 140 ? 19.710 2.166 -32.807 1.00 97.81 140 ARG A C 1
ATOM 1115 O O . ARG A 1 140 ? 20.425 2.438 -33.771 1.00 97.81 140 ARG A O 1
ATOM 1122 N N . GLN A 1 141 ? 19.914 2.691 -31.601 1.00 98.19 141 GLN A N 1
ATOM 1123 C CA . GLN A 1 141 ? 21.048 3.568 -31.314 1.00 98.19 141 GLN A CA 1
ATOM 1124 C C . GLN A 1 141 ? 22.377 2.831 -31.492 1.00 98.19 141 GLN A C 1
ATOM 1126 O O . GLN A 1 141 ? 23.262 3.360 -32.164 1.00 98.19 141 GLN A O 1
ATOM 1131 N N . ALA A 1 142 ? 22.496 1.611 -30.967 1.00 97.94 142 ALA A N 1
ATOM 1132 C CA . ALA A 1 142 ? 23.693 0.787 -31.116 1.00 97.94 142 ALA A CA 1
ATOM 1133 C C . ALA A 1 142 ? 24.002 0.490 -32.594 1.00 97.94 142 ALA A C 1
ATOM 1135 O O . ALA A 1 142 ? 25.130 0.709 -33.043 1.00 97.94 142 ALA A O 1
ATOM 1136 N N . LEU A 1 143 ? 22.990 0.098 -33.377 1.00 98.19 143 LEU A N 1
ATOM 1137 C CA . LEU A 1 143 ? 23.129 -0.140 -34.818 1.00 98.19 143 LEU A CA 1
ATOM 1138 C C . LEU A 1 143 ? 23.622 1.120 -35.538 1.00 98.19 143 LEU A C 1
ATOM 1140 O O . LEU A 1 143 ? 24.612 1.082 -36.270 1.00 98.19 143 LEU A O 1
ATOM 1144 N N . ASN A 1 144 ? 22.977 2.263 -35.298 1.00 98.19 144 ASN A N 1
ATOM 1145 C CA . ASN A 1 144 ? 23.350 3.519 -35.946 1.00 98.19 144 ASN A CA 1
ATOM 1146 C C . ASN A 1 144 ? 24.767 3.965 -35.569 1.00 98.19 144 ASN A C 1
ATOM 1148 O O . ASN A 1 144 ? 25.515 4.449 -36.422 1.00 98.19 144 ASN A O 1
ATOM 1152 N N . GLN A 1 145 ? 25.171 3.774 -34.312 1.00 97.94 145 GLN A N 1
ATOM 1153 C CA . GLN A 1 145 ? 26.542 4.037 -33.883 1.00 97.94 145 GLN A CA 1
ATOM 1154 C C . GLN A 1 145 ? 27.540 3.126 -34.606 1.00 97.94 145 GLN A C 1
ATOM 1156 O O . GLN A 1 145 ? 28.542 3.628 -35.121 1.00 97.94 145 GLN A O 1
ATOM 1161 N N . ALA A 1 146 ? 27.261 1.823 -34.704 1.00 97.75 146 ALA A N 1
ATOM 1162 C CA . ALA A 1 146 ? 28.106 0.874 -35.429 1.00 97.75 146 ALA A CA 1
ATOM 1163 C C . ALA A 1 146 ? 28.226 1.247 -36.916 1.00 97.75 146 ALA A C 1
ATOM 1165 O O . ALA A 1 146 ? 29.336 1.369 -37.439 1.00 97.75 146 ALA A O 1
ATOM 1166 N N . ARG A 1 147 ? 27.101 1.553 -37.575 1.00 98.00 147 ARG A N 1
ATOM 1167 C CA . ARG A 1 147 ? 27.066 2.001 -38.975 1.00 98.00 147 ARG A CA 1
ATOM 1168 C C . ARG A 1 147 ? 27.910 3.257 -39.193 1.00 98.00 147 ARG A C 1
ATOM 1170 O O . ARG A 1 147 ? 28.695 3.320 -40.138 1.00 98.00 147 ARG A O 1
ATOM 1177 N N . ASN A 1 148 ? 27.795 4.239 -38.302 1.00 98.00 148 ASN A N 1
ATOM 1178 C CA . ASN A 1 148 ? 28.573 5.473 -38.388 1.00 98.00 148 ASN A CA 1
ATOM 1179 C C . ASN A 1 148 ? 30.073 5.237 -38.167 1.00 98.00 148 ASN A C 1
ATOM 1181 O O . ASN A 1 148 ? 30.892 5.862 -38.843 1.00 98.00 148 ASN A O 1
ATOM 1185 N N . ARG A 1 149 ? 30.451 4.328 -37.257 1.00 97.31 149 ARG A N 1
ATOM 1186 C CA . ARG A 1 149 ? 31.856 3.933 -37.056 1.00 97.31 149 ARG A CA 1
ATOM 1187 C C . ARG A 1 149 ? 32.434 3.295 -38.318 1.00 97.31 149 ARG A C 1
ATOM 1189 O O . ARG A 1 149 ? 33.497 3.724 -38.764 1.00 97.31 149 ARG A O 1
ATOM 1196 N N . LEU A 1 150 ? 31.709 2.360 -38.933 1.00 97.62 150 LEU A N 1
ATOM 1197 C CA . LEU A 1 150 ? 32.113 1.722 -40.190 1.00 97.62 150 LEU A CA 1
ATOM 1198 C C . LEU A 1 150 ? 32.259 2.741 -41.325 1.00 97.62 150 LEU A C 1
ATOM 1200 O O . LEU A 1 150 ? 33.269 2.749 -42.027 1.00 97.62 150 LEU A O 1
ATOM 1204 N N . LEU A 1 151 ? 31.300 3.659 -41.465 1.00 98.12 151 LEU A N 1
ATOM 1205 C CA . LEU A 1 151 ? 31.352 4.705 -42.487 1.00 98.12 151 LEU A CA 1
ATOM 1206 C C . LEU A 1 151 ? 32.573 5.621 -42.304 1.00 98.12 151 LEU A C 1
ATOM 1208 O O . LEU A 1 151 ? 33.279 5.914 -43.272 1.00 98.12 151 LEU A O 1
ATOM 1212 N N . ARG A 1 152 ? 32.872 6.033 -41.065 1.00 97.94 152 ARG A N 1
ATOM 1213 C CA . ARG A 1 152 ? 34.062 6.843 -40.750 1.00 97.94 152 ARG A CA 1
ATOM 1214 C C . ARG A 1 152 ? 35.358 6.089 -41.046 1.00 97.94 152 ARG A C 1
ATOM 1216 O O . ARG A 1 152 ? 36.245 6.661 -41.682 1.00 97.94 152 ARG A O 1
ATOM 1223 N N . ALA A 1 153 ? 35.453 4.822 -40.644 1.00 97.69 153 ALA A N 1
ATOM 1224 C CA . ALA A 1 153 ? 36.609 3.974 -40.927 1.00 97.69 153 ALA A CA 1
ATOM 1225 C C . ALA A 1 153 ? 36.833 3.817 -42.441 1.00 97.69 153 ALA A C 1
ATOM 1227 O O . ALA A 1 153 ? 37.936 4.056 -42.930 1.00 97.69 153 ALA A O 1
ATOM 1228 N N . GLY A 1 154 ? 35.770 3.547 -43.205 1.00 97.94 154 GLY A N 1
ATOM 1229 C CA . GLY A 1 154 ? 35.840 3.437 -44.663 1.00 97.94 154 GLY A CA 1
ATOM 1230 C C . GLY A 1 154 ? 36.221 4.748 -45.361 1.00 97.94 154 GLY A C 1
ATOM 1231 O O . GLY A 1 154 ? 36.934 4.746 -46.365 1.00 97.94 154 GLY A O 1
ATOM 1232 N N . ILE A 1 155 ? 35.791 5.904 -44.841 1.00 97.94 155 ILE A N 1
ATOM 1233 C CA . ILE A 1 155 ? 36.260 7.209 -45.338 1.00 97.94 155 ILE A CA 1
ATOM 1234 C C . ILE A 1 155 ? 37.757 7.388 -45.062 1.00 97.94 155 ILE A C 1
ATOM 1236 O O . ILE A 1 155 ? 38.480 7.837 -45.956 1.00 97.94 155 ILE A O 1
ATOM 1240 N N . LYS A 1 156 ? 38.229 7.038 -43.860 1.00 97.88 156 LYS A N 1
ATOM 1241 C CA . LYS A 1 156 ? 39.644 7.152 -43.481 1.00 97.88 156 LYS A CA 1
ATOM 1242 C C . LYS A 1 156 ? 40.531 6.272 -44.369 1.00 97.88 156 LYS A C 1
ATOM 1244 O O . LYS A 1 156 ? 41.440 6.803 -45.001 1.00 97.88 156 LYS A O 1
ATOM 1249 N N . ALA A 1 157 ? 40.170 5.001 -44.542 1.00 97.31 157 ALA A N 1
ATOM 1250 C CA . ALA A 1 157 ? 40.882 4.066 -45.416 1.00 97.31 157 ALA A CA 1
ATOM 1251 C C . ALA A 1 157 ? 40.959 4.572 -46.868 1.00 97.31 157 ALA A C 1
ATOM 1253 O O . ALA A 1 157 ? 42.019 4.560 -47.490 1.00 97.31 157 ALA A O 1
ATOM 1254 N N . ARG A 1 158 ? 39.860 5.124 -47.410 1.00 97.25 158 ARG A N 1
ATOM 1255 C CA . ARG A 1 158 ? 39.869 5.726 -48.758 1.00 97.25 158 ARG A CA 1
ATOM 1256 C C . ARG A 1 158 ? 40.784 6.947 -48.860 1.00 97.25 158 ARG A C 1
ATOM 1258 O O . ARG A 1 158 ? 41.381 7.164 -49.915 1.00 97.25 158 ARG A O 1
ATOM 1265 N N . LYS A 1 159 ? 40.884 7.772 -47.812 1.00 97.81 159 LYS A N 1
ATOM 1266 C CA . LYS A 1 159 ? 41.807 8.920 -47.783 1.00 97.81 159 LYS A CA 1
ATOM 1267 C C . LYS A 1 159 ? 43.264 8.461 -47.747 1.00 97.81 159 LYS A C 1
ATOM 1269 O O . LYS A 1 159 ? 44.063 8.983 -48.523 1.00 97.81 159 LYS A O 1
ATOM 1274 N N . GLU A 1 160 ? 43.580 7.486 -46.902 1.00 96.31 160 GLU A N 1
ATOM 1275 C CA . GLU A 1 160 ? 44.916 6.887 -46.793 1.00 96.31 160 GLU A CA 1
ATOM 1276 C C . GLU A 1 160 ? 45.338 6.250 -48.121 1.00 96.31 160 GLU A C 1
ATOM 1278 O O . GLU A 1 160 ? 46.408 6.559 -48.645 1.00 96.31 160 GLU A O 1
ATOM 1283 N N . GLU A 1 161 ? 44.449 5.485 -48.756 1.00 96.12 161 GLU A N 1
ATOM 1284 C CA . GLU A 1 161 ? 44.730 4.866 -50.052 1.00 96.12 161 GLU A CA 1
ATOM 1285 C C . GLU A 1 161 ? 44.929 5.908 -51.164 1.00 96.12 161 GLU A C 1
ATOM 1287 O O . GLU A 1 161 ? 45.841 5.796 -51.986 1.00 96.12 161 GLU A O 1
ATOM 1292 N N . ARG A 1 162 ? 44.132 6.986 -51.179 1.00 96.81 162 ARG A N 1
ATOM 1293 C CA . ARG A 1 162 ? 44.356 8.113 -52.104 1.00 96.81 162 ARG A CA 1
ATOM 1294 C C . ARG A 1 162 ? 45.711 8.782 -51.865 1.00 96.81 162 ARG A C 1
ATOM 1296 O O . ARG A 1 162 ? 46.362 9.168 -52.836 1.00 96.81 162 ARG A O 1
ATOM 1303 N N . ALA A 1 163 ? 46.138 8.938 -50.613 1.00 96.19 163 ALA A N 1
ATOM 1304 C CA . ALA A 1 163 ? 47.446 9.500 -50.283 1.00 96.19 163 ALA A CA 1
ATOM 1305 C C . ALA A 1 163 ? 48.585 8.581 -50.752 1.00 96.19 163 ALA A C 1
ATOM 1307 O O . ALA A 1 163 ? 49.512 9.056 -51.413 1.00 96.19 163 ALA A O 1
ATOM 1308 N N . ARG A 1 164 ? 48.467 7.267 -50.515 1.00 96.00 164 ARG A N 1
ATOM 1309 C CA . ARG A 1 164 ? 49.412 6.248 -50.998 1.00 96.00 164 ARG A CA 1
ATOM 1310 C C . ARG A 1 164 ? 49.557 6.297 -52.517 1.00 96.00 164 ARG A C 1
ATOM 1312 O O . ARG A 1 164 ? 50.671 6.421 -53.026 1.00 96.00 164 ARG A O 1
ATOM 1319 N N . LYS A 1 165 ? 48.436 6.298 -53.249 1.00 95.75 165 LYS A N 1
ATOM 1320 C CA . LYS A 1 165 ? 48.440 6.412 -54.717 1.00 95.75 165 LYS A CA 1
ATOM 1321 C C . LYS A 1 165 ? 49.096 7.711 -55.188 1.00 95.75 165 LYS A C 1
ATOM 1323 O O . LYS A 1 165 ? 49.952 7.662 -56.064 1.00 95.75 165 LYS A O 1
ATOM 1328 N N . LYS A 1 166 ? 48.779 8.859 -54.571 1.00 95.56 166 LYS A N 1
ATOM 1329 C CA . LYS A 1 166 ? 49.430 10.147 -54.889 1.00 95.56 166 LYS A CA 1
ATOM 1330 C C . LYS A 1 166 ? 50.949 10.100 -54.691 1.00 95.56 166 LYS A C 1
ATOM 1332 O O . LYS A 1 166 ? 51.674 10.648 -55.521 1.00 95.56 166 LYS A O 1
ATOM 1337 N N . MET A 1 167 ? 51.433 9.466 -53.621 1.00 91.94 167 MET A N 1
ATOM 1338 C CA . MET A 1 167 ? 52.870 9.292 -53.375 1.00 91.94 167 MET A CA 1
ATOM 1339 C C . MET A 1 167 ? 53.525 8.451 -54.470 1.00 91.94 167 MET A C 1
ATOM 1341 O O . MET A 1 167 ? 54.515 8.885 -55.055 1.00 91.94 167 MET A O 1
ATOM 1345 N N . ILE A 1 168 ? 52.927 7.310 -54.818 1.00 92.06 168 ILE A N 1
ATOM 1346 C CA . ILE A 1 168 ? 53.405 6.434 -55.897 1.00 92.06 168 ILE A CA 1
ATOM 1347 C C . ILE A 1 168 ? 53.479 7.195 -57.226 1.00 92.06 168 ILE A C 1
ATOM 1349 O O . ILE A 1 168 ? 54.518 7.186 -57.884 1.00 92.06 168 ILE A O 1
ATOM 1353 N N . THR A 1 169 ? 52.434 7.943 -57.594 1.00 92.81 169 THR A N 1
ATOM 1354 C CA . THR A 1 169 ? 52.445 8.759 -58.818 1.00 92.81 169 THR A CA 1
ATOM 1355 C C . THR A 1 169 ? 53.558 9.813 -58.804 1.00 92.81 169 THR A C 1
ATOM 1357 O O . THR A 1 169 ? 54.208 10.030 -59.826 1.00 92.81 169 THR A O 1
ATOM 1360 N N . ARG A 1 170 ? 53.825 10.459 -57.657 1.00 88.50 170 ARG A N 1
ATOM 1361 C CA . ARG A 1 170 ? 54.944 11.412 -57.512 1.00 88.50 170 ARG A CA 1
ATOM 1362 C C . ARG A 1 170 ? 56.301 10.731 -57.701 1.00 88.5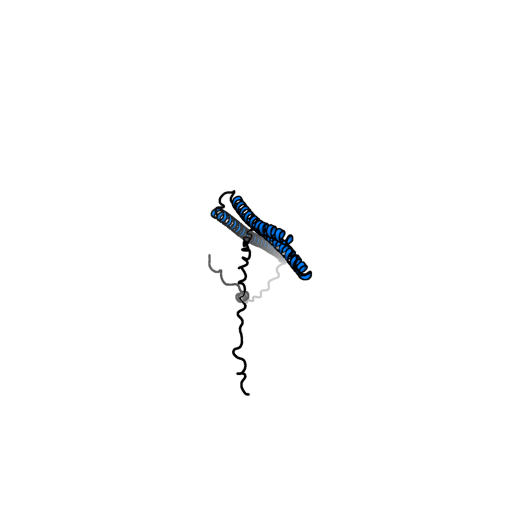0 170 ARG A C 1
ATOM 1364 O O . ARG A 1 170 ? 57.146 11.294 -58.395 1.00 88.50 170 ARG A O 1
ATOM 1371 N N . PHE A 1 171 ? 56.502 9.548 -57.119 1.00 85.75 171 PHE A N 1
ATOM 1372 C CA . PHE A 1 171 ? 57.731 8.768 -57.296 1.00 85.75 171 PHE A CA 1
ATOM 1373 C C . PHE A 1 171 ? 57.934 8.352 -58.752 1.00 85.75 171 PHE A C 1
ATOM 1375 O O . PHE A 1 171 ? 59.006 8.603 -59.295 1.00 85.75 171 PHE A O 1
ATOM 1382 N N . HIS A 1 172 ? 56.901 7.828 -59.419 1.00 84.44 172 HIS A N 1
ATOM 1383 C CA . HIS A 1 172 ? 56.986 7.501 -60.845 1.00 84.44 172 HIS A CA 1
ATOM 1384 C C . HIS A 1 172 ? 57.292 8.734 -61.700 1.00 84.44 172 HIS A C 1
ATOM 1386 O O . HIS A 1 172 ? 58.182 8.673 -62.540 1.00 84.44 172 HIS A O 1
ATOM 1392 N N . LYS A 1 173 ? 56.640 9.879 -61.451 1.00 81.00 173 LYS A N 1
ATOM 1393 C CA . LYS A 1 173 ? 56.909 11.122 -62.195 1.00 81.00 173 LYS A CA 1
ATOM 1394 C C . LYS A 1 173 ? 58.363 11.591 -62.041 1.00 81.00 173 LYS A C 1
ATOM 1396 O O . LYS A 1 173 ? 58.981 11.956 -63.039 1.00 81.00 173 LYS A O 1
ATOM 1401 N N . LYS A 1 174 ? 58.920 11.545 -60.824 1.00 76.75 174 LYS A N 1
ATOM 1402 C CA . LYS A 1 174 ? 60.339 11.861 -60.565 1.00 76.75 174 LYS A CA 1
ATOM 1403 C C . LYS A 1 174 ? 61.284 10.848 -61.222 1.00 76.75 174 LYS A C 1
ATOM 1405 O O . LYS A 1 174 ? 62.247 11.252 -61.864 1.00 76.75 174 LYS A O 1
ATOM 1410 N N . GLY A 1 175 ? 60.985 9.551 -61.126 1.00 71.56 175 GLY A N 1
ATOM 1411 C CA . GLY A 1 175 ? 61.767 8.492 -61.774 1.00 71.56 175 GLY A CA 1
ATOM 1412 C C . GLY A 1 175 ? 61.780 8.616 -63.301 1.00 71.56 175 GLY A C 1
ATOM 1413 O O . GLY A 1 175 ? 62.826 8.481 -63.928 1.00 71.56 175 GLY A O 1
ATOM 1414 N N . SER A 1 176 ? 60.650 8.976 -63.917 1.00 69.50 176 SER A N 1
ATOM 1415 C CA . SER A 1 176 ? 60.572 9.247 -65.358 1.00 69.50 176 SER A CA 1
ATOM 1416 C C . SER A 1 176 ? 61.330 10.513 -65.777 1.00 69.50 176 SER A C 1
ATOM 1418 O O . SER A 1 176 ? 61.877 10.556 -66.877 1.00 69.50 176 SER A O 1
ATOM 1420 N N . GLN A 1 177 ? 61.387 11.542 -64.925 1.00 61.78 177 GLN A N 1
ATOM 1421 C CA . GLN A 1 177 ? 62.219 12.730 -65.160 1.00 61.78 177 GLN A CA 1
ATOM 1422 C C . GLN A 1 177 ? 63.713 12.404 -65.073 1.00 61.78 177 GLN A C 1
ATOM 1424 O O . GLN A 1 177 ? 64.476 12.866 -65.918 1.00 61.78 177 GLN A O 1
ATOM 1429 N N . PHE A 1 178 ? 64.113 11.562 -64.116 1.00 59.00 178 PHE A N 1
ATOM 1430 C CA . PHE A 1 178 ? 65.479 11.051 -64.018 1.00 59.00 178 PHE A CA 1
ATOM 1431 C C . PHE A 1 178 ? 65.867 10.278 -65.287 1.00 59.00 178 PHE A C 1
ATOM 1433 O O . PHE A 1 178 ? 66.850 10.623 -65.930 1.00 59.00 178 PHE A O 1
ATOM 1440 N N . LEU A 1 179 ? 65.021 9.348 -65.743 1.00 59.56 179 LEU A N 1
ATOM 1441 C CA . LEU A 1 179 ? 65.241 8.585 -66.980 1.00 59.56 179 LEU A CA 1
ATOM 1442 C C . LEU A 1 179 ? 65.310 9.465 -68.243 1.00 59.56 179 LEU A C 1
ATOM 1444 O O . LEU A 1 179 ? 66.110 9.188 -69.134 1.00 59.56 179 LEU A O 1
ATOM 1448 N N . ARG A 1 180 ? 64.514 10.542 -68.339 1.00 59.00 180 ARG A N 1
ATOM 1449 C CA . ARG A 1 180 ? 64.613 11.511 -69.451 1.00 59.00 180 ARG A CA 1
ATOM 1450 C C . ARG A 1 180 ? 65.899 12.341 -69.394 1.00 59.00 180 ARG A C 1
ATOM 1452 O O . ARG A 1 180 ? 66.498 12.574 -70.439 1.00 59.00 180 ARG A O 1
ATOM 1459 N N . SER A 1 181 ? 66.325 12.753 -68.200 1.00 56.72 181 SER A N 1
ATOM 1460 C CA . SER A 1 181 ? 67.575 13.496 -67.994 1.00 56.72 181 SER A CA 1
ATOM 1461 C C . SER A 1 181 ? 68.799 12.634 -68.322 1.00 56.72 181 SER A C 1
ATOM 1463 O O . SER A 1 181 ? 69.658 13.045 -69.098 1.00 56.72 181 SER A O 1
ATOM 1465 N N . SER A 1 182 ? 68.825 11.384 -67.851 1.00 56.97 182 SER A N 1
ATOM 1466 C CA . SER A 1 182 ? 69.884 10.427 -68.180 1.00 56.97 182 SER A CA 1
ATOM 1467 C C . SER A 1 182 ? 69.916 10.107 -69.679 1.00 56.97 182 SER A C 1
ATOM 1469 O O . SER A 1 182 ? 70.986 10.098 -70.275 1.00 56.97 182 SER A O 1
ATOM 1471 N N . ARG A 1 183 ? 68.761 9.932 -70.342 1.00 54.78 183 ARG A N 1
ATOM 1472 C CA . ARG A 1 183 ? 68.700 9.683 -71.798 1.00 54.78 183 ARG A CA 1
ATOM 1473 C C . ARG A 1 183 ? 69.206 10.864 -72.640 1.00 54.78 183 ARG A C 1
ATOM 1475 O O . ARG A 1 183 ? 69.772 10.636 -73.702 1.00 54.78 183 ARG A O 1
ATOM 1482 N N . SER A 1 184 ? 69.044 12.099 -72.158 1.00 54.31 184 SER A N 1
ATOM 1483 C CA . SER A 1 184 ? 69.635 13.301 -72.768 1.00 54.31 184 SER A CA 1
ATOM 1484 C C . SER A 1 184 ? 71.170 13.288 -72.690 1.00 54.31 184 SER A C 1
ATOM 1486 O O . SER A 1 184 ? 71.842 13.601 -73.668 1.00 54.31 184 SER A O 1
ATOM 1488 N N . GLN A 1 185 ? 71.736 12.827 -71.569 1.00 55.00 185 GLN A N 1
ATOM 1489 C CA . GLN A 1 185 ? 73.190 12.708 -71.379 1.00 55.00 185 GLN A CA 1
ATOM 1490 C C . GLN A 1 185 ? 73.828 11.570 -72.198 1.00 55.00 185 GLN A C 1
ATOM 1492 O O . GLN A 1 185 ? 75.006 11.648 -72.535 1.00 55.00 185 GLN A O 1
ATOM 1497 N N . PHE A 1 186 ? 73.064 10.532 -72.557 1.00 52.03 186 PHE A N 1
ATOM 1498 C CA . PHE A 1 186 ? 73.544 9.443 -73.420 1.00 52.03 186 PHE A CA 1
ATOM 1499 C C . PHE A 1 186 ? 73.544 9.785 -74.920 1.00 52.03 186 PHE A C 1
ATOM 1501 O O . PHE A 1 186 ? 74.228 9.113 -75.684 1.00 52.03 186 PHE A O 1
ATOM 1508 N N . LEU A 1 187 ? 72.816 10.819 -75.360 1.00 54.38 187 LEU A N 1
ATOM 1509 C CA . LEU A 1 187 ? 72.772 11.230 -76.773 1.00 54.38 187 LEU A CA 1
ATOM 1510 C C . LEU A 1 187 ? 73.892 12.210 -77.167 1.00 54.38 187 LEU A C 1
ATOM 1512 O O . LEU A 1 187 ? 74.050 12.503 -78.349 1.00 54.38 187 LEU A O 1
ATOM 1516 N N . THR A 1 188 ? 74.688 12.697 -76.209 1.00 52.09 188 THR A N 1
ATOM 1517 C CA . THR A 1 188 ? 75.809 13.624 -76.454 1.00 52.09 188 THR A CA 1
ATOM 1518 C C . THR A 1 188 ? 77.188 12.968 -76.367 1.00 52.09 188 THR A C 1
ATOM 1520 O O . THR A 1 188 ? 78.193 13.622 -76.642 1.00 52.09 188 THR A O 1
ATOM 1523 N N . GLN A 1 189 ? 77.269 11.674 -76.041 1.00 50.94 189 GLN A N 1
ATOM 1524 C CA . GLN A 1 189 ? 78.532 10.939 -76.046 1.00 50.94 189 GLN A CA 1
ATOM 1525 C C . GLN A 1 189 ? 78.696 10.153 -77.349 1.00 50.94 189 GLN A C 1
ATOM 1527 O O . GLN A 1 189 ? 77.931 9.244 -77.666 1.00 50.94 189 GLN A O 1
ATOM 1532 N N . LYS A 1 190 ? 79.727 10.524 -78.111 1.00 50.53 190 LYS A N 1
ATOM 1533 C CA . LYS A 1 190 ? 80.211 9.800 -79.292 1.00 50.53 190 LYS A CA 1
ATOM 1534 C C . LYS A 1 190 ? 80.525 8.347 -78.886 1.00 50.53 190 LYS A C 1
ATOM 1536 O O . LYS A 1 190 ? 81.204 8.161 -77.875 1.00 50.53 190 LYS A O 1
ATOM 1541 N N . PRO A 1 191 ? 80.063 7.324 -79.628 1.00 46.66 191 PRO A N 1
ATOM 1542 C CA . PRO A 1 191 ? 80.193 5.941 -79.186 1.00 46.66 191 PRO A CA 1
ATOM 1543 C C . PRO A 1 191 ? 81.675 5.534 -79.093 1.00 46.66 191 PRO A C 1
ATOM 1545 O O . PRO A 1 191 ? 82.421 5.740 -80.058 1.00 46.66 191 PRO A O 1
ATOM 1548 N N . PRO A 1 192 ? 82.132 4.949 -77.970 1.00 52.88 192 PRO A N 1
ATOM 1549 C CA . PRO A 1 192 ? 83.441 4.318 -77.916 1.00 52.88 192 PRO A CA 1
ATOM 1550 C C . PRO A 1 192 ? 83.453 3.067 -78.804 1.00 52.88 192 PRO A C 1
ATOM 1552 O O . PRO A 1 192 ? 82.481 2.313 -78.869 1.00 52.88 192 PRO A O 1
ATOM 1555 N N . LYS A 1 193 ? 84.569 2.862 -79.513 1.00 48.66 193 LYS A N 1
ATOM 1556 C CA . LYS A 1 193 ? 84.790 1.713 -80.401 1.00 48.66 193 LYS A CA 1
ATOM 1557 C C . LYS A 1 193 ? 84.618 0.408 -79.617 1.00 48.66 193 LYS A C 1
ATOM 1559 O O . LYS A 1 193 ? 85.368 0.140 -78.681 1.00 48.66 193 LYS A O 1
ATOM 1564 N N . LEU A 1 194 ? 83.635 -0.394 -80.020 1.00 42.03 194 LEU A N 1
ATOM 1565 C CA . LEU A 1 194 ? 83.342 -1.700 -79.439 1.00 42.03 194 LEU A CA 1
ATOM 1566 C C . LEU A 1 194 ? 84.491 -2.674 -79.728 1.00 42.03 194 LEU A C 1
ATOM 1568 O O . LEU A 1 194 ? 84.777 -2.986 -80.884 1.00 42.03 194 LEU A O 1
ATOM 1572 N N . ARG A 1 195 ? 85.132 -3.170 -78.666 1.00 39.03 195 ARG A N 1
ATOM 1573 C CA . ARG A 1 195 ? 86.003 -4.348 -78.710 1.00 39.03 195 ARG A CA 1
ATOM 1574 C C . ARG A 1 195 ? 85.143 -5.557 -78.355 1.00 39.03 195 ARG A C 1
ATOM 1576 O O . ARG A 1 195 ? 84.581 -5.617 -77.265 1.00 39.03 195 ARG A O 1
ATOM 1583 N N . ALA A 1 196 ? 85.005 -6.479 -79.299 1.00 41.81 196 ALA A N 1
ATOM 1584 C CA . ALA A 1 196 ? 84.250 -7.707 -79.119 1.00 41.81 196 ALA A CA 1
ATOM 1585 C C . ALA A 1 196 ? 84.991 -8.654 -78.164 1.00 41.81 196 ALA A C 1
ATOM 1587 O O . ALA A 1 196 ? 86.098 -9.094 -78.462 1.00 41.81 196 ALA A O 1
ATOM 1588 N N . THR A 1 197 ? 84.355 -9.006 -77.049 1.00 48.44 197 THR A N 1
ATOM 1589 C CA . THR A 1 197 ? 84.601 -10.282 -76.370 1.00 48.44 197 THR A CA 1
ATOM 1590 C C . THR A 1 197 ? 83.260 -10.930 -76.088 1.00 48.44 197 THR A C 1
ATOM 1592 O O . THR A 1 197 ? 82.516 -10.520 -75.199 1.00 48.44 197 THR A O 1
ATOM 1595 N N . SER A 1 198 ? 82.956 -11.933 -76.900 1.00 40.94 198 SER A N 1
ATOM 1596 C CA . SER A 1 198 ? 81.905 -12.911 -76.683 1.00 40.94 198 SER A CA 1
ATOM 1597 C C . SER A 1 198 ? 82.196 -13.712 -75.416 1.00 40.94 198 SER A C 1
ATOM 1599 O O . SER A 1 198 ? 83.228 -14.380 -75.332 1.00 40.94 198 SER A O 1
ATOM 1601 N N . ARG A 1 199 ? 81.267 -13.710 -74.460 1.00 38.00 199 ARG A N 1
ATOM 1602 C CA . ARG A 1 199 ? 81.139 -14.817 -73.512 1.00 38.00 199 ARG A CA 1
ATOM 1603 C C . ARG A 1 199 ? 79.665 -15.058 -73.213 1.00 38.00 199 ARG A C 1
ATOM 1605 O O . ARG A 1 199 ? 79.030 -14.331 -72.459 1.00 38.00 199 ARG A O 1
ATOM 1612 N N . SER A 1 200 ? 79.152 -16.064 -73.908 1.00 45.00 200 SER A N 1
ATOM 1613 C CA . SER A 1 200 ? 77.958 -16.832 -73.586 1.00 45.00 200 SER A CA 1
ATOM 1614 C C . SER A 1 200 ? 78.030 -17.357 -72.153 1.00 45.00 200 SER A C 1
ATOM 1616 O O . SER A 1 200 ? 79.077 -17.858 -71.739 1.00 45.00 200 SER A O 1
ATOM 1618 N N . GLY A 1 201 ? 76.925 -17.262 -71.421 1.00 41.09 201 GLY A N 1
ATOM 1619 C CA . GLY A 1 201 ? 76.820 -17.784 -70.064 1.00 41.09 201 GLY A CA 1
ATOM 1620 C C . GLY A 1 201 ? 75.433 -17.563 -69.479 1.00 41.09 201 GLY A C 1
ATOM 1621 O O . GLY A 1 201 ? 75.227 -16.626 -68.721 1.00 41.09 201 GLY A O 1
ATOM 1622 N N . ASP A 1 202 ? 74.524 -18.428 -69.909 1.00 40.25 202 ASP A N 1
ATOM 1623 C CA . ASP A 1 202 ? 73.475 -19.067 -69.118 1.00 40.25 202 ASP A CA 1
ATOM 1624 C C . ASP A 1 202 ? 72.364 -18.236 -68.464 1.00 40.25 202 ASP A C 1
ATOM 1626 O O . ASP A 1 202 ? 72.493 -17.542 -67.458 1.00 40.25 202 ASP A O 1
ATOM 1630 N N . ALA A 1 203 ? 71.192 -18.451 -69.058 1.00 44.53 203 ALA A N 1
ATOM 1631 C CA . ALA A 1 203 ? 69.892 -18.343 -68.440 1.00 44.53 203 ALA A CA 1
ATOM 1632 C C . ALA A 1 203 ? 69.714 -19.370 -67.303 1.00 44.53 203 ALA A C 1
ATOM 1634 O O . ALA A 1 203 ? 70.331 -20.431 -67.300 1.00 44.53 203 ALA A O 1
ATOM 1635 N N . ASN A 1 204 ? 68.726 -19.074 -66.452 1.00 49.50 204 ASN A N 1
ATOM 1636 C CA . ASN A 1 204 ? 68.027 -19.963 -65.512 1.00 49.50 204 ASN A CA 1
ATOM 1637 C C . ASN A 1 204 ? 68.602 -20.075 -64.098 1.00 49.50 204 ASN A C 1
ATOM 1639 O O . ASN A 1 204 ? 69.456 -20.916 -63.850 1.00 49.50 204 ASN A O 1
ATOM 1643 N N . ASN A 1 205 ? 68.022 -19.283 -63.181 1.00 43.03 205 ASN A N 1
ATOM 1644 C CA . ASN A 1 205 ? 67.729 -19.554 -61.754 1.00 43.03 205 ASN A CA 1
ATOM 1645 C C . ASN A 1 205 ? 67.685 -18.197 -61.017 1.00 43.03 205 ASN A C 1
ATOM 1647 O O . ASN A 1 205 ? 68.609 -17.415 -61.156 1.00 43.03 205 ASN A O 1
ATOM 1651 N N . PHE A 1 206 ? 66.689 -17.749 -60.253 1.00 41.16 206 PHE A N 1
ATOM 1652 C CA . PHE A 1 206 ? 65.711 -18.386 -59.380 1.00 41.16 206 PHE A CA 1
ATOM 1653 C C . PHE A 1 206 ? 64.515 -17.418 -59.244 1.00 41.16 206 PHE A C 1
ATOM 1655 O O . PHE A 1 206 ? 64.668 -16.320 -58.712 1.00 41.16 206 PHE A O 1
ATOM 1662 N N . TYR A 1 207 ? 63.313 -17.822 -59.660 1.00 46.44 207 TYR A N 1
ATOM 1663 C CA . TYR A 1 207 ? 62.077 -17.338 -59.036 1.00 46.44 207 TYR A CA 1
ATOM 1664 C C . TYR A 1 207 ? 61.741 -18.354 -57.949 1.00 46.44 207 TYR A C 1
ATOM 1666 O O . TYR A 1 207 ? 61.276 -19.443 -58.265 1.00 46.44 207 TYR A O 1
ATOM 1674 N N . ASN A 1 208 ? 62.017 -18.039 -56.685 1.00 49.69 208 ASN A N 1
ATOM 1675 C CA . ASN A 1 208 ? 61.390 -18.749 -55.572 1.00 49.69 208 ASN A CA 1
ATOM 1676 C C . ASN A 1 208 ? 61.536 -17.970 -54.264 1.00 49.69 208 ASN A C 1
ATOM 1678 O O . ASN A 1 208 ? 62.443 -18.216 -53.484 1.00 49.69 208 ASN A O 1
ATOM 1682 N N . HIS A 1 209 ? 60.608 -17.046 -54.020 1.00 44.62 209 HIS A N 1
ATOM 1683 C CA . HIS A 1 209 ? 60.220 -16.650 -52.665 1.00 44.62 209 HIS A CA 1
ATOM 1684 C C . HIS A 1 209 ? 58.714 -16.366 -52.642 1.00 44.62 209 HIS A C 1
ATOM 1686 O O . HIS A 1 209 ? 58.264 -15.236 -52.471 1.00 44.62 209 HIS A O 1
ATOM 1692 N N . GLY A 1 210 ? 57.923 -17.427 -52.811 1.00 44.41 210 GLY A N 1
ATOM 1693 C CA . GLY A 1 210 ? 56.620 -17.495 -52.162 1.00 44.41 210 GLY A CA 1
ATOM 1694 C C . GLY A 1 210 ? 56.868 -17.641 -50.665 1.00 44.41 210 GLY A C 1
ATOM 1695 O O . GLY A 1 210 ? 57.111 -18.743 -50.184 1.00 44.41 210 GLY A O 1
ATOM 1696 N N . GLN A 1 211 ? 56.882 -16.526 -49.934 1.00 47.31 211 GLN A N 1
ATOM 1697 C CA . GLN A 1 211 ? 56.808 -16.570 -48.479 1.00 47.31 211 GLN A CA 1
ATOM 1698 C C . GLN A 1 211 ? 55.406 -17.048 -48.102 1.00 47.31 211 GLN A C 1
ATOM 1700 O O . GLN A 1 211 ? 54.445 -16.282 -48.067 1.00 47.31 211 GLN A O 1
ATOM 1705 N N . LEU A 1 212 ? 55.330 -18.358 -47.879 1.00 49.88 212 LEU A N 1
ATOM 1706 C CA . LEU A 1 212 ? 54.321 -19.025 -47.079 1.00 49.88 212 LEU A CA 1
ATOM 1707 C C . LEU A 1 212 ? 54.190 -18.271 -45.753 1.00 49.88 212 LEU A C 1
ATOM 1709 O O . LEU A 1 212 ? 55.149 -18.129 -44.993 1.00 49.88 212 LEU A O 1
ATOM 1713 N N . LEU A 1 213 ? 52.991 -17.750 -45.516 1.00 51.47 213 LEU A N 1
ATOM 1714 C CA . LEU A 1 213 ? 52.562 -17.311 -44.198 1.00 51.47 213 LEU A CA 1
ATOM 1715 C C . LEU A 1 213 ? 52.682 -18.507 -43.238 1.00 51.47 213 LEU A C 1
ATOM 1717 O O . LEU A 1 213 ? 52.285 -19.608 -43.617 1.00 51.47 213 LEU A O 1
ATOM 1721 N N . PRO A 1 214 ? 53.203 -18.329 -42.014 1.00 51.69 214 PRO A N 1
ATOM 1722 C CA . PRO A 1 214 ? 53.230 -19.410 -41.039 1.00 51.69 214 PRO A CA 1
ATOM 1723 C C . PRO A 1 214 ? 51.798 -19.851 -40.700 1.00 51.69 214 PRO A C 1
ATOM 1725 O O . PRO A 1 214 ? 50.968 -19.034 -40.298 1.00 51.69 214 PRO A O 1
ATOM 1728 N N . GLU A 1 215 ? 51.536 -21.152 -40.834 1.00 54.12 215 GLU A N 1
ATOM 1729 C CA . GLU A 1 215 ? 50.267 -21.864 -40.586 1.00 54.12 215 GLU A CA 1
ATOM 1730 C C . GLU A 1 215 ? 49.817 -21.878 -39.107 1.00 54.12 215 GLU A C 1
ATOM 1732 O O . GLU A 1 215 ? 49.058 -22.741 -38.682 1.00 54.12 215 GLU A O 1
ATOM 1737 N N . ASN A 1 216 ? 50.213 -20.891 -38.302 1.00 55.88 216 ASN A N 1
A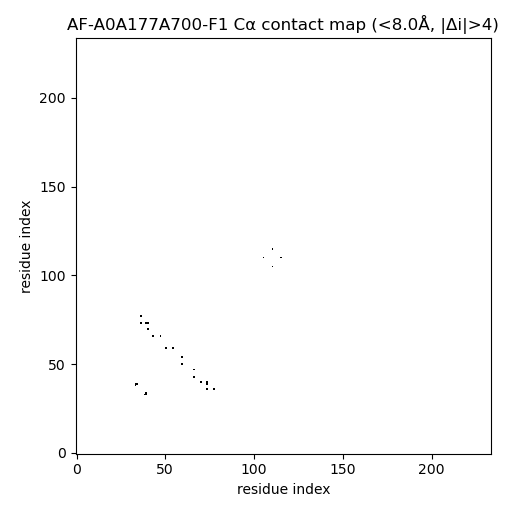TOM 1738 C CA . ASN A 1 216 ? 49.997 -20.901 -36.851 1.00 55.88 216 ASN A CA 1
ATOM 1739 C C . ASN A 1 216 ? 49.005 -19.832 -36.368 1.00 55.88 216 ASN A C 1
ATOM 1741 O O . ASN A 1 216 ? 49.135 -19.328 -35.254 1.00 55.88 216 ASN A O 1
ATOM 1745 N N . PHE A 1 217 ? 48.003 -19.465 -37.177 1.00 45.56 217 PHE A N 1
ATOM 1746 C CA . PHE A 1 217 ? 46.982 -18.486 -36.760 1.00 45.56 217 PHE A CA 1
ATOM 1747 C C . PHE A 1 217 ? 45.633 -19.091 -36.343 1.00 45.56 217 PHE A C 1
ATOM 1749 O O . PHE A 1 217 ? 44.738 -18.352 -35.938 1.00 45.56 217 PHE A O 1
ATOM 1756 N N . ILE A 1 218 ? 45.470 -20.419 -36.394 1.00 47.81 218 ILE A N 1
ATOM 1757 C CA . ILE A 1 218 ? 44.222 -21.074 -35.955 1.00 47.81 218 ILE A CA 1
ATOM 1758 C C . ILE A 1 218 ? 44.294 -21.549 -34.490 1.00 47.81 218 ILE A C 1
ATOM 1760 O O . ILE A 1 218 ? 43.261 -21.704 -33.842 1.00 47.81 218 ILE A O 1
ATOM 1764 N N . GLU A 1 219 ? 45.479 -21.667 -33.885 1.00 51.03 219 GLU A N 1
ATOM 1765 C CA . GLU A 1 219 ? 45.583 -22.207 -32.517 1.00 51.03 219 GLU A CA 1
ATOM 1766 C C . GLU A 1 219 ? 45.451 -21.180 -31.379 1.00 51.03 219 GLU A C 1
ATOM 1768 O O . GLU A 1 219 ? 45.299 -21.562 -30.221 1.00 51.03 219 GLU A O 1
ATOM 1773 N N . THR A 1 220 ? 45.378 -19.875 -31.662 1.00 50.22 220 THR A N 1
ATOM 1774 C CA . THR A 1 220 ? 45.184 -18.841 -30.619 1.00 50.22 220 THR A CA 1
ATOM 1775 C C . THR A 1 220 ? 43.726 -18.430 -30.379 1.00 50.22 220 THR A C 1
ATOM 1777 O O . THR A 1 220 ? 43.468 -17.476 -29.645 1.00 50.22 220 THR A O 1
ATOM 1780 N N . ALA A 1 221 ? 42.752 -19.165 -30.929 1.00 47.75 221 ALA A N 1
ATOM 1781 C CA . ALA A 1 221 ? 41.322 -18.943 -30.678 1.00 47.75 221 ALA A CA 1
ATOM 1782 C C . ALA A 1 221 ? 40.707 -19.887 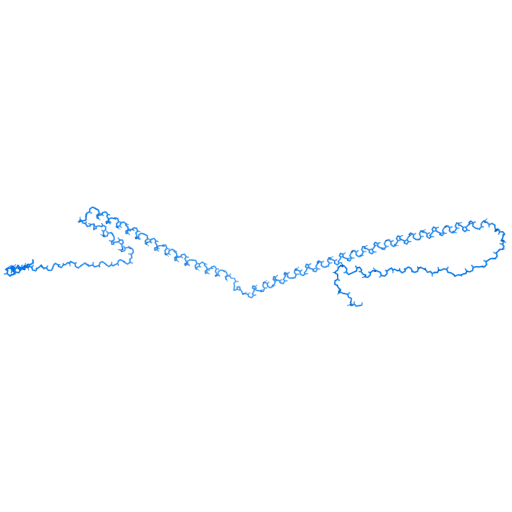-29.622 1.00 47.75 221 ALA A C 1
ATOM 1784 O O . ALA A 1 221 ? 39.525 -19.757 -29.310 1.00 47.75 221 ALA A O 1
ATOM 1785 N N . LYS A 1 222 ? 41.488 -20.801 -29.020 1.00 50.59 222 LYS A N 1
ATOM 1786 C CA . LYS A 1 222 ? 41.006 -21.714 -27.960 1.00 50.59 222 LYS A CA 1
ATOM 1787 C C . LYS A 1 222 ? 41.183 -21.199 -26.522 1.00 50.59 222 LYS A C 1
ATOM 1789 O O . LYS A 1 222 ? 40.621 -21.795 -25.614 1.00 50.59 222 LYS A O 1
ATOM 1794 N N . SER A 1 223 ? 41.885 -20.083 -26.279 1.00 53.53 223 SER A N 1
ATOM 1795 C CA . SER A 1 223 ? 42.128 -19.582 -24.906 1.00 53.53 223 SER A CA 1
ATOM 1796 C C . SER A 1 223 ? 41.219 -18.436 -24.437 1.00 53.53 223 SER A C 1
ATOM 1798 O O . SER A 1 223 ? 41.471 -17.856 -23.381 1.00 53.53 223 SER A O 1
ATOM 1800 N N . LYS A 1 224 ? 40.157 -18.082 -25.181 1.00 55.44 224 LYS A N 1
ATOM 1801 C CA . LYS A 1 224 ? 39.272 -16.952 -24.814 1.00 55.44 224 LYS A CA 1
ATOM 1802 C C . LYS A 1 224 ? 37.764 -17.233 -24.818 1.00 55.44 224 LYS A C 1
ATOM 1804 O O . LYS A 1 224 ? 36.998 -16.280 -24.849 1.00 55.44 224 LYS A O 1
ATOM 1809 N N . GLY A 1 225 ? 37.339 -18.496 -24.731 1.00 54.62 225 GLY A N 1
ATOM 1810 C CA . GLY A 1 225 ? 35.965 -18.837 -24.326 1.00 54.62 225 GLY A CA 1
ATOM 1811 C C . GLY A 1 225 ? 34.855 -18.212 -25.179 1.00 54.62 225 GLY A C 1
ATOM 1812 O O . GLY A 1 225 ? 33.948 -17.591 -24.634 1.00 54.62 225 GLY A O 1
ATOM 1813 N N . TYR A 1 226 ? 34.931 -18.359 -26.504 1.00 45.12 226 TYR A N 1
ATOM 1814 C CA . TYR A 1 226 ? 33.807 -18.046 -27.385 1.00 45.12 226 TYR A CA 1
ATOM 1815 C C . TYR A 1 226 ? 33.184 -19.341 -27.891 1.00 45.12 226 TYR A C 1
ATOM 1817 O O . TYR A 1 226 ? 33.806 -20.083 -28.652 1.00 45.12 226 TYR A O 1
ATOM 1825 N N . ASP A 1 227 ? 31.952 -19.583 -27.451 1.00 44.56 227 ASP A N 1
ATOM 1826 C CA . ASP A 1 227 ? 31.111 -20.678 -27.910 1.00 44.56 227 ASP A CA 1
ATOM 1827 C C . ASP A 1 227 ? 30.910 -20.609 -29.426 1.00 44.56 227 ASP A C 1
ATOM 1829 O O . ASP A 1 227 ? 30.554 -19.577 -30.005 1.00 44.56 227 ASP A O 1
ATOM 1833 N N . HIS A 1 228 ? 31.153 -21.743 -30.075 1.00 50.66 228 HIS A N 1
ATOM 1834 C CA . HIS A 1 228 ? 30.862 -21.959 -31.479 1.00 50.66 228 HIS A CA 1
ATOM 1835 C C . HIS A 1 228 ? 29.355 -22.054 -31.690 1.00 50.66 228 HIS A C 1
ATOM 1837 O O . HIS A 1 228 ? 28.750 -23.107 -31.529 1.00 50.66 228 HIS A O 1
ATOM 1843 N N . ASN A 1 229 ? 28.754 -20.954 -32.116 1.00 53.41 229 ASN A N 1
ATOM 18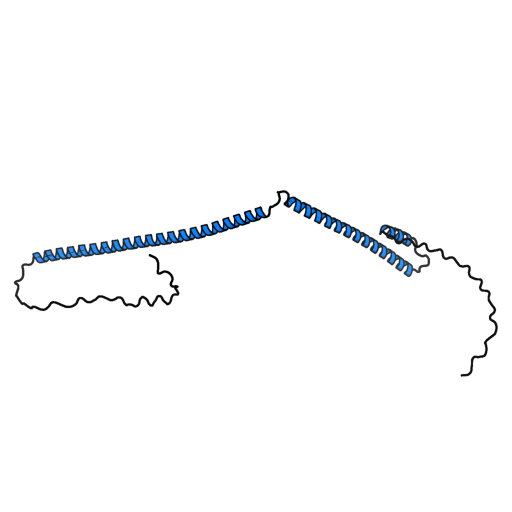44 C CA . ASN A 1 229 ? 27.538 -20.995 -32.907 1.00 53.41 229 ASN A CA 1
ATOM 1845 C C . ASN A 1 229 ? 27.557 -19.780 -33.816 1.00 53.41 229 ASN A C 1
ATOM 1847 O O . ASN A 1 229 ? 27.465 -18.674 -33.313 1.00 53.41 229 ASN A O 1
ATOM 1851 N N . TYR A 1 230 ? 27.782 -20.004 -35.109 1.00 50.22 230 TYR A N 1
ATOM 1852 C CA . TYR A 1 230 ? 27.347 -19.208 -36.267 1.00 50.22 230 TYR A CA 1
ATOM 1853 C C . TYR A 1 230 ? 28.253 -19.569 -37.447 1.00 50.22 230 TYR A C 1
ATOM 1855 O O . TYR A 1 230 ? 29.128 -18.812 -37.857 1.00 50.22 230 TYR A O 1
ATOM 1863 N N . PHE A 1 231 ? 28.042 -20.765 -37.990 1.00 46.72 231 PHE A N 1
ATOM 1864 C CA . PHE A 1 231 ? 28.503 -21.110 -39.329 1.00 46.72 231 PHE A CA 1
ATOM 1865 C C . PHE A 1 231 ? 27.451 -22.019 -39.962 1.00 46.72 231 PHE A C 1
ATOM 1867 O O . PHE A 1 231 ? 27.544 -23.227 -39.841 1.00 46.72 231 PHE A O 1
ATOM 1874 N N . PHE A 1 232 ? 26.386 -21.413 -40.497 1.00 43.31 232 PHE A N 1
ATOM 1875 C CA . PHE A 1 232 ? 25.571 -21.875 -41.634 1.00 43.31 232 PHE A CA 1
ATOM 1876 C C . PHE A 1 232 ? 24.366 -20.932 -41.780 1.00 43.31 232 PHE A C 1
ATOM 1878 O O . PHE A 1 232 ? 23.425 -21.023 -41.002 1.00 43.31 232 PHE A O 1
ATOM 1885 N N . MET A 1 233 ? 24.409 -20.008 -42.744 1.00 39.06 233 MET A N 1
ATOM 1886 C CA . MET A 1 233 ? 23.286 -19.631 -43.619 1.00 39.06 233 MET A CA 1
ATOM 1887 C C . MET A 1 233 ? 23.757 -18.563 -44.622 1.00 39.06 233 MET A C 1
ATOM 1889 O O . MET A 1 233 ? 24.261 -17.517 -44.213 1.00 39.06 233 MET A O 1
ATOM 1893 N N . HIS A 1 234 ? 23.482 -18.866 -45.897 1.00 46.19 234 HIS A N 1
ATOM 1894 C CA . HIS A 1 234 ? 23.727 -18.142 -47.156 1.00 46.19 234 HIS A CA 1
ATOM 1895 C C . HIS A 1 234 ? 25.094 -18.322 -47.815 1.00 46.19 234 HIS A C 1
ATOM 1897 O O . HIS A 1 234 ? 26.074 -17.671 -47.400 1.00 46.19 234 HIS A O 1
#

Foldseek 3Di:
DDDPPPDDDDDPDDDPDPDPDPPPDPPPPPDPDDPDLVSVVVVLVVVVVCQPPPDDPVRSVVVVVVSVVVVVVSVVVVVVVVVVVVVVVVVVVVVVVVVVVVVVVCVPDPPPVVVVVVVVVVVVVVVVVVVVVVVVVVVVVVVVVVVVVVVVVVVVVVVVVVVVVVVVVVVVVVVVVVVVVVVVVVVPDDDDDDDDDDDDDDDDDDDDDPPDDPPPPPPVPPPPDDDDDDPDDD